Protein AF-A0A838JHH1-F1 (afdb_monomer_lite)

Sequence (213 aa):
MARPHMIQVANAASKYRHLPRLLQIFREQGRDFFVFQWFQVETLQDRIKRTRRPLPEQDLVRLCTSILNDSVAPFVLQNPPIVHGLIRPEHLFLTNEAWALSNCSLVLASEHFQSSTHLEWTIQSPYLPPEIGTVRSIITGQLDIYSVLATAYFALTGTTPQDRESGRSTPVRQKNPRVSEALESILAKGLDPSPDRRYQSASELQHDIQTLT

pLDDT: mean 88.39, std 13.06, range [42.81, 98.44]

Foldseek 3Di:
DLPVQLVVQLVLQLPFPQGWHFDDWDDDPRDIDTDTDDDPADFLLRCCVVVVAFDDLVLLLQQLLRCLVSPLAVQCVDVVRFEQLDQARRQWGQDPPGIHGYRRDSLVSGPCVVPDPVLVVSQLDLLFQVCRPDPPDDDHSLRVLSSSLQRSLCSGQVDGQADPPPRDGDQSCVRPVPDDPLSSVLSCQSNPSDSVSHDPGSVSSNVSSVVVD

Secondary structure (DSSP, 8-state):
-HHHHHHHHHHHHTTSTTSPPEEEEEEETTEEEEEE----S-BHHHHHHHH-SPPPHHHHHHHHHHHIIIIIHHHHTSSS-------SGGGEEE-SSSEEE----TTTTSGGGGT-TTHHHHHT-TTS-TTTTSTTPPP-THHHHHHHHHHHHHHHHSS-SB-TTT-PBPPHHHH-TTS-HHHHHHHHHHT-SSGGGS-SSHHHHHHHHHTT-

Radius of gyration: 16.9 Å; chains: 1; bounding box: 41×38×52 Å

Structure (mmCIF, N/CA/C/O backbone):
data_AF-A0A838JHH1-F1
#
_entry.id   AF-A0A838JHH1-F1
#
loop_
_atom_site.group_PDB
_atom_site.id
_atom_site.type_symbol
_atom_site.label_atom_id
_atom_site.label_alt_id
_atom_site.label_comp_id
_atom_site.label_asym_id
_atom_site.label_entity_id
_atom_site.label_seq_id
_atom_site.pdbx_PDB_ins_code
_atom_site.Cartn_x
_atom_site.Cartn_y
_atom_site.Cartn_z
_atom_site.occupancy
_atom_site.B_iso_or_equiv
_atom_site.auth_seq_id
_atom_site.auth_comp_id
_atom_site.auth_asym_id
_atom_site.auth_atom_id
_atom_site.pdbx_PDB_model_num
ATOM 1 N N . MET A 1 1 ? 20.336 5.946 -20.448 1.00 51.47 1 MET A N 1
ATOM 2 C CA . MET A 1 1 ? 20.273 4.764 -19.552 1.00 51.47 1 MET A CA 1
ATOM 3 C C . MET A 1 1 ? 18.892 4.541 -18.880 1.00 51.47 1 MET A C 1
ATOM 5 O O . MET A 1 1 ? 18.794 3.613 -18.088 1.00 51.47 1 MET A O 1
ATOM 9 N N . ALA A 1 2 ? 17.792 5.227 -19.261 1.00 57.53 2 ALA A N 1
ATOM 10 C CA . ALA A 1 2 ? 16.443 5.048 -18.667 1.00 57.53 2 ALA A CA 1
ATOM 11 C C . ALA A 1 2 ? 15.772 3.703 -18.972 1.00 57.53 2 ALA A C 1
ATOM 13 O O . ALA A 1 2 ? 15.087 3.111 -18.140 1.00 57.53 2 ALA A O 1
ATOM 14 N N . ARG A 1 3 ? 15.927 3.239 -20.215 1.00 74.44 3 ARG A N 1
ATOM 15 C CA . ARG A 1 3 ? 15.184 2.096 -20.756 1.00 74.44 3 ARG A CA 1
ATOM 16 C C . ARG A 1 3 ? 15.432 0.783 -19.990 1.00 74.44 3 ARG A C 1
ATOM 18 O O . ARG A 1 3 ? 14.452 0.097 -19.705 1.00 74.44 3 ARG A O 1
ATOM 25 N N . PRO A 1 4 ? 16.679 0.428 -19.611 1.00 83.25 4 PRO A N 1
ATOM 26 C CA . PRO A 1 4 ? 16.942 -0.747 -18.782 1.00 83.25 4 PRO A CA 1
ATOM 27 C C . PRO A 1 4 ? 16.160 -0.764 -17.466 1.00 83.25 4 PRO A C 1
ATOM 29 O O . PRO A 1 4 ? 15.625 -1.808 -17.104 1.00 83.25 4 PRO A O 1
ATOM 32 N N . HIS A 1 5 ? 16.034 0.381 -16.788 1.00 84.88 5 HIS A N 1
ATOM 33 C CA . HIS A 1 5 ? 15.370 0.437 -15.488 1.00 84.88 5 HIS A CA 1
ATOM 34 C C . HIS A 1 5 ? 13.848 0.278 -15.614 1.00 84.88 5 HIS A C 1
ATOM 36 O O . HIS A 1 5 ? 13.257 -0.521 -14.896 1.00 84.88 5 HIS A O 1
ATOM 42 N N . MET A 1 6 ? 13.204 0.924 -16.594 1.00 89.44 6 MET A N 1
ATOM 43 C CA . MET A 1 6 ? 11.772 0.699 -16.862 1.00 89.44 6 MET A CA 1
ATOM 44 C C . MET A 1 6 ? 11.467 -0.769 -17.201 1.00 89.44 6 MET A C 1
ATOM 46 O O . MET A 1 6 ? 10.487 -1.332 -16.715 1.00 89.44 6 MET A O 1
ATOM 50 N N . ILE A 1 7 ? 12.324 -1.410 -18.005 1.00 91.31 7 ILE A N 1
ATOM 51 C CA . ILE A 1 7 ? 12.202 -2.838 -18.333 1.00 91.31 7 ILE A CA 1
ATOM 52 C C . ILE A 1 7 ? 12.391 -3.701 -17.078 1.00 91.31 7 ILE A C 1
ATOM 54 O O . ILE A 1 7 ? 11.651 -4.663 -16.885 1.00 91.31 7 ILE A O 1
ATOM 58 N N . GLN A 1 8 ? 13.341 -3.358 -16.205 1.00 91.31 8 GLN A N 1
ATOM 59 C CA . GLN A 1 8 ? 13.533 -4.037 -14.923 1.00 91.31 8 GLN A CA 1
ATOM 60 C C . GLN A 1 8 ? 12.278 -3.949 -14.048 1.00 91.31 8 GLN A C 1
ATOM 62 O O . GLN A 1 8 ? 11.853 -4.978 -13.528 1.00 91.31 8 GLN A O 1
ATOM 67 N N . VAL A 1 9 ? 11.655 -2.771 -13.934 1.00 91.69 9 VAL A N 1
ATOM 68 C CA . VAL A 1 9 ? 10.397 -2.582 -13.191 1.00 91.69 9 VAL A CA 1
ATOM 69 C C . VAL A 1 9 ? 9.271 -3.429 -13.770 1.00 91.69 9 VAL A C 1
ATOM 71 O O . VAL A 1 9 ? 8.631 -4.183 -13.037 1.00 91.69 9 VAL A O 1
ATOM 74 N N . ALA A 1 10 ? 9.069 -3.376 -15.086 1.00 93.25 10 ALA A N 1
ATOM 75 C CA . ALA A 1 10 ? 8.040 -4.169 -15.752 1.00 93.25 10 ALA A CA 1
ATOM 76 C C . ALA A 1 10 ? 8.247 -5.683 -15.545 1.00 93.25 10 ALA A C 1
ATOM 78 O O . ALA A 1 10 ? 7.300 -6.412 -15.245 1.00 93.25 10 ALA A O 1
ATOM 79 N N . ASN A 1 11 ? 9.494 -6.152 -15.638 1.00 93.19 11 ASN A N 1
ATOM 80 C CA . ASN A 1 11 ? 9.838 -7.551 -15.396 1.00 93.19 11 ASN A CA 1
ATOM 81 C C . ASN A 1 11 ? 9.685 -7.948 -13.926 1.00 93.19 11 ASN A C 1
ATOM 83 O O . ASN A 1 11 ? 9.230 -9.054 -13.651 1.00 93.19 11 ASN A O 1
ATOM 87 N N . ALA A 1 12 ? 10.062 -7.082 -12.982 1.00 91.94 12 ALA A N 1
ATOM 88 C CA . ALA A 1 12 ? 9.911 -7.344 -11.554 1.00 91.94 12 ALA A CA 1
ATOM 89 C C . ALA A 1 12 ? 8.435 -7.504 -11.182 1.00 91.94 12 ALA A C 1
ATOM 91 O O . ALA A 1 12 ? 8.089 -8.484 -10.527 1.00 91.94 12 ALA A O 1
ATOM 92 N N . ALA A 1 13 ? 7.563 -6.620 -11.679 1.00 90.75 13 ALA A N 1
ATOM 93 C CA . ALA A 1 13 ? 6.123 -6.740 -11.476 1.00 90.75 13 ALA A CA 1
ATOM 94 C C . ALA A 1 13 ? 5.575 -8.079 -11.998 1.00 90.75 13 ALA A C 1
ATOM 96 O O . ALA A 1 13 ? 4.787 -8.729 -11.326 1.00 90.75 13 ALA A O 1
ATOM 97 N N . SER A 1 14 ? 6.069 -8.565 -13.137 1.00 93.75 14 SER A N 1
ATOM 98 C CA . SER A 1 14 ? 5.598 -9.822 -13.726 1.00 93.75 14 SER A CA 1
ATOM 99 C C . SER A 1 14 ? 6.024 -11.101 -12.981 1.00 93.75 14 SER A C 1
ATOM 101 O O . SER A 1 14 ? 5.599 -12.188 -13.383 1.00 93.75 14 SER A O 1
ATOM 103 N N . LYS A 1 15 ? 6.885 -11.018 -11.955 1.00 91.88 15 LYS A N 1
ATOM 104 C CA . LYS A 1 15 ? 7.392 -12.190 -11.212 1.00 91.88 15 LYS A CA 1
ATOM 105 C C . LYS A 1 15 ? 6.478 -12.646 -10.075 1.00 91.88 15 LYS A C 1
ATOM 107 O O . LYS A 1 15 ? 6.586 -13.797 -9.660 1.00 91.88 15 LYS A O 1
ATOM 112 N N . TYR A 1 16 ? 5.621 -11.767 -9.563 1.00 90.44 16 TYR A N 1
ATOM 113 C CA . TYR A 1 16 ? 4.865 -12.012 -8.334 1.00 90.44 16 TYR A CA 1
ATOM 114 C C . TYR A 1 16 ? 3.394 -12.301 -8.622 1.00 90.44 16 TYR A C 1
ATOM 116 O O . TYR A 1 16 ? 2.826 -11.797 -9.589 1.00 90.44 16 TYR A O 1
ATOM 124 N N . ARG A 1 17 ? 2.773 -13.147 -7.791 1.00 87.06 17 ARG A N 1
ATOM 125 C CA . ARG A 1 17 ? 1.416 -13.665 -8.027 1.00 87.06 17 ARG A CA 1
ATOM 126 C C . ARG A 1 17 ? 0.376 -12.553 -7.975 1.00 87.06 17 ARG A C 1
ATOM 128 O O . ARG A 1 17 ? -0.558 -12.561 -8.772 1.00 87.06 17 ARG A O 1
ATOM 135 N N . HIS A 1 18 ? 0.538 -11.618 -7.045 1.00 92.88 18 HIS A N 1
ATOM 136 C CA . HIS A 1 18 ? -0.412 -10.529 -6.823 1.00 92.88 18 HIS A CA 1
ATOM 137 C C . HIS A 1 18 ? -0.169 -9.303 -7.719 1.00 92.88 18 HIS A C 1
ATOM 139 O O . HIS A 1 18 ? -0.761 -8.254 -7.481 1.00 92.88 18 HIS A O 1
ATOM 145 N N . LEU A 1 19 ? 0.673 -9.416 -8.750 1.00 94.50 19 LEU A N 1
ATOM 146 C CA . LEU A 1 19 ? 0.979 -8.350 -9.703 1.00 94.50 19 LEU A CA 1
ATOM 147 C C . LEU A 1 19 ? 0.677 -8.803 -11.144 1.00 94.50 19 LEU A C 1
ATOM 149 O O . LEU A 1 19 ? 0.682 -10.002 -11.438 1.00 94.50 19 LEU A O 1
ATOM 153 N N . PRO A 1 20 ? 0.373 -7.877 -12.072 1.00 94.25 20 PRO A N 1
ATOM 154 C CA . PRO A 1 20 ? -0.001 -8.245 -13.426 1.00 94.25 20 PRO A CA 1
ATOM 155 C C . PRO A 1 20 ? 1.206 -8.757 -14.214 1.00 94.25 20 PRO A C 1
ATOM 157 O O . PRO A 1 20 ? 2.289 -8.167 -14.202 1.00 94.25 20 PRO A O 1
ATOM 160 N N . ARG A 1 21 ? 0.993 -9.832 -14.976 1.00 94.62 21 ARG A N 1
ATOM 161 C CA . ARG A 1 21 ? 2.011 -10.356 -15.889 1.00 94.62 21 ARG A CA 1
ATOM 162 C C . ARG A 1 21 ? 2.271 -9.377 -17.025 1.00 94.62 21 ARG A C 1
ATOM 164 O O . ARG A 1 21 ? 1.334 -8.847 -17.621 1.00 94.62 21 ARG A O 1
ATOM 171 N N . LEU A 1 22 ? 3.538 -9.184 -17.356 1.00 96.06 22 LEU A N 1
ATOM 172 C CA . LEU A 1 22 ? 3.948 -8.461 -18.549 1.00 96.06 22 LEU A CA 1
ATOM 173 C C . LEU A 1 22 ? 3.728 -9.368 -19.766 1.00 96.06 22 LEU A C 1
ATOM 175 O O . LEU A 1 22 ? 4.303 -10.450 -19.854 1.00 96.06 22 LEU A O 1
ATOM 179 N N . LEU A 1 23 ? 2.881 -8.932 -20.694 1.00 96.44 23 LEU A N 1
ATOM 180 C CA . LEU A 1 23 ? 2.520 -9.678 -21.900 1.00 96.44 23 LEU A CA 1
ATOM 181 C C . LEU A 1 23 ? 3.430 -9.319 -23.072 1.00 96.44 23 LEU A C 1
ATOM 183 O O . LEU A 1 23 ? 3.843 -10.191 -23.831 1.00 96.44 23 LEU A O 1
ATOM 187 N N . GLN A 1 24 ? 3.734 -8.030 -23.228 1.00 95.56 24 GLN A N 1
ATOM 188 C CA . GLN A 1 24 ? 4.511 -7.546 -24.361 1.00 95.56 24 GLN A CA 1
ATOM 189 C C . GLN A 1 24 ? 5.198 -6.220 -24.040 1.00 95.56 24 GLN A C 1
ATOM 191 O O . GLN A 1 24 ? 4.637 -5.359 -23.362 1.00 95.56 24 GLN A O 1
ATOM 196 N N . ILE A 1 25 ? 6.398 -6.041 -24.594 1.00 93.75 25 ILE A N 1
ATOM 197 C CA . ILE A 1 25 ? 7.057 -4.741 -24.717 1.00 93.75 25 ILE A CA 1
ATOM 198 C C . ILE A 1 25 ? 7.263 -4.483 -26.205 1.00 93.75 25 ILE A C 1
ATOM 200 O O . ILE A 1 25 ? 7.804 -5.335 -26.911 1.00 93.75 25 ILE A O 1
ATOM 204 N N . PHE A 1 26 ? 6.855 -3.317 -26.690 1.00 93.25 26 PHE A N 1
ATOM 205 C CA . PHE A 1 26 ? 7.122 -2.903 -28.065 1.00 93.25 26 PHE A CA 1
ATOM 206 C C . PHE A 1 26 ? 7.398 -1.406 -28.146 1.00 93.25 26 PHE A C 1
ATOM 208 O O . PHE A 1 26 ? 7.209 -0.669 -27.180 1.00 93.25 26 PHE A O 1
ATOM 215 N N . ARG A 1 27 ? 7.899 -0.961 -29.298 1.00 91.75 27 ARG A N 1
ATOM 216 C CA . ARG A 1 27 ? 8.217 0.442 -29.549 1.00 91.75 27 ARG A CA 1
ATOM 217 C C . ARG A 1 27 ? 7.501 0.907 -30.799 1.00 91.75 27 ARG A C 1
ATOM 219 O O . ARG A 1 27 ? 7.624 0.280 -31.845 1.00 91.75 27 ARG A O 1
ATOM 226 N N . GLU A 1 28 ? 6.828 2.039 -30.695 1.00 93.19 28 GLU A N 1
ATOM 227 C CA . GLU A 1 28 ? 6.123 2.657 -31.811 1.00 93.19 28 GLU A CA 1
ATOM 228 C C . GLU A 1 28 ? 6.305 4.174 -31.744 1.00 93.19 28 GLU A C 1
ATOM 230 O O . GLU A 1 28 ? 6.231 4.775 -30.672 1.00 93.19 28 GLU A O 1
ATOM 235 N N . GLN A 1 29 ? 6.650 4.793 -32.879 1.00 92.50 29 GLN A N 1
ATOM 236 C CA . GLN A 1 29 ? 6.895 6.242 -32.991 1.00 92.50 29 GLN A CA 1
ATOM 237 C C . GLN A 1 29 ? 7.845 6.809 -31.913 1.00 92.50 29 GLN A C 1
ATOM 239 O O . GLN A 1 29 ? 7.656 7.904 -31.385 1.00 92.50 29 GLN A O 1
ATOM 244 N N . GLY A 1 30 ? 8.879 6.041 -31.558 1.00 85.62 30 GLY A N 1
ATOM 245 C CA . GLY A 1 30 ? 9.881 6.455 -30.573 1.00 85.62 30 GLY A CA 1
ATOM 246 C C . GLY A 1 30 ? 9.464 6.315 -29.106 1.00 85.62 30 GLY A C 1
ATOM 247 O O . GLY A 1 30 ? 10.263 6.666 -28.242 1.00 85.62 30 GLY A O 1
ATOM 248 N N . ARG A 1 31 ? 8.276 5.774 -28.812 1.00 84.44 31 ARG A N 1
ATOM 249 C CA . ARG A 1 31 ? 7.768 5.550 -27.450 1.00 84.44 31 ARG A CA 1
ATOM 250 C C . ARG A 1 31 ? 7.771 4.063 -27.118 1.00 84.44 31 ARG A C 1
ATOM 252 O O . ARG A 1 31 ? 7.451 3.242 -27.975 1.00 84.44 31 ARG A O 1
ATOM 259 N N . ASP A 1 32 ? 8.152 3.731 -25.890 1.00 88.06 32 ASP A N 1
ATOM 260 C CA . ASP A 1 32 ? 8.084 2.362 -25.382 1.00 88.06 32 ASP A CA 1
ATOM 261 C C . ASP A 1 32 ? 6.680 2.101 -24.806 1.00 88.06 32 ASP A C 1
ATOM 263 O O . ASP A 1 32 ? 6.163 2.890 -24.012 1.00 88.06 32 ASP A O 1
ATOM 267 N N . PHE A 1 33 ? 6.074 0.988 -25.207 1.00 91.00 33 PHE A N 1
ATOM 268 C CA . PHE A 1 33 ? 4.771 0.516 -24.751 1.00 91.00 33 PHE A CA 1
ATOM 269 C C . PHE A 1 33 ? 4.945 -0.777 -23.960 1.00 91.00 33 PHE A C 1
ATOM 271 O O . PHE A 1 33 ? 5.664 -1.686 -24.381 1.00 91.00 33 PHE A O 1
ATOM 278 N N . PHE A 1 34 ? 4.257 -0.858 -22.824 1.00 93.25 34 PHE A N 1
ATOM 279 C CA . PHE A 1 34 ? 4.282 -1.999 -21.918 1.00 93.25 34 PHE A CA 1
ATOM 280 C C . PHE A 1 34 ? 2.854 -2.511 -21.758 1.00 93.25 34 PHE A C 1
ATOM 282 O O . PHE A 1 34 ? 1.979 -1.787 -21.282 1.00 93.25 34 PHE A O 1
ATOM 289 N N . VAL A 1 35 ? 2.615 -3.745 -22.187 1.00 95.00 35 VAL A N 1
ATOM 290 C CA . VAL A 1 35 ? 1.298 -4.383 -22.151 1.00 95.00 35 VAL A CA 1
ATOM 291 C C . VAL A 1 35 ? 1.266 -5.352 -20.985 1.00 95.00 35 VAL A C 1
ATOM 293 O O . VAL A 1 35 ? 2.042 -6.304 -20.952 1.00 95.00 35 VAL A O 1
ATOM 296 N N . PHE A 1 36 ? 0.356 -5.124 -20.047 1.00 95.12 36 PHE A N 1
ATOM 297 C CA . PHE A 1 36 ? 0.175 -5.960 -18.867 1.00 95.12 36 PHE A CA 1
ATOM 298 C C . PHE A 1 36 ? -1.155 -6.708 -18.923 1.00 95.12 36 PHE A C 1
ATOM 300 O O . PHE A 1 36 ? -2.114 -6.258 -19.552 1.00 95.12 36 PHE A O 1
ATOM 307 N N . GLN A 1 37 ? -1.219 -7.844 -18.235 1.00 94.19 37 GLN A N 1
ATOM 308 C CA . GLN A 1 37 ? -2.467 -8.531 -17.943 1.00 94.19 37 GLN A CA 1
ATOM 309 C C . GLN A 1 37 ? -3.440 -7.574 -17.240 1.00 94.19 37 GLN A C 1
ATOM 311 O O . GLN A 1 37 ? -3.072 -6.900 -16.280 1.00 94.19 37 GLN A O 1
ATOM 316 N N . TRP A 1 38 ? -4.691 -7.551 -17.700 1.00 90.81 38 TRP A N 1
ATOM 317 C CA . TRP A 1 38 ? -5.760 -6.778 -17.073 1.00 90.81 38 TRP A CA 1
ATOM 318 C C . TRP A 1 38 ? -6.549 -7.623 -16.070 1.00 90.81 38 TRP A C 1
ATOM 320 O O . TRP A 1 38 ? -6.882 -8.780 -16.340 1.00 90.81 38 TRP A O 1
ATOM 330 N N . PHE A 1 39 ? -6.893 -7.027 -14.931 1.00 90.06 39 PHE A N 1
ATOM 331 C CA . PHE A 1 39 ? -7.766 -7.636 -13.935 1.00 90.06 39 PHE A CA 1
ATOM 332 C C . PHE A 1 39 ? -9.228 -7.262 -14.229 1.00 90.06 39 PHE A C 1
ATOM 334 O O . PHE A 1 39 ? -9.648 -6.131 -14.009 1.00 90.06 39 PHE A O 1
ATOM 341 N N . GLN A 1 40 ? -10.031 -8.213 -14.718 1.00 87.62 40 GLN A N 1
ATOM 342 C CA . GLN A 1 40 ? -11.471 -8.020 -1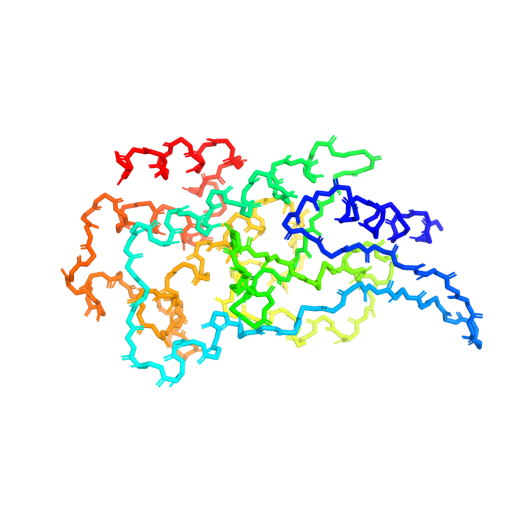4.970 1.00 87.62 40 GLN A CA 1
ATOM 343 C C . GLN A 1 40 ? -12.316 -8.196 -13.692 1.00 87.62 40 GLN A C 1
ATOM 345 O O . GLN A 1 40 ? -13.249 -8.995 -13.660 1.00 87.62 40 GLN A O 1
ATOM 350 N N . VAL A 1 41 ? -11.969 -7.488 -12.616 1.00 92.38 41 VAL A N 1
ATOM 351 C CA . VAL A 1 41 ? -12.649 -7.572 -11.307 1.00 92.38 41 VAL A CA 1
ATOM 352 C C . VAL A 1 41 ? -12.789 -6.190 -10.664 1.00 92.38 41 VAL A C 1
ATOM 354 O O . VAL A 1 41 ? -12.181 -5.227 -11.130 1.00 92.38 41 VAL A O 1
ATOM 357 N N . GLU A 1 42 ? -13.603 -6.079 -9.606 1.00 92.00 42 GLU A N 1
ATOM 358 C CA . GLU A 1 42 ? -13.804 -4.805 -8.900 1.00 92.00 42 GLU A CA 1
ATOM 359 C C . GLU A 1 42 ? -12.523 -4.333 -8.192 1.00 92.00 42 GLU A C 1
ATOM 361 O O . GLU A 1 42 ? -11.790 -5.131 -7.593 1.00 92.00 42 GLU A O 1
ATOM 366 N N . THR A 1 43 ? -12.271 -3.020 -8.227 1.00 97.44 43 THR A N 1
ATOM 367 C CA . THR A 1 43 ? -11.203 -2.410 -7.428 1.00 97.44 43 THR A CA 1
ATOM 368 C C . THR A 1 43 ? -11.646 -2.200 -5.977 1.00 97.44 43 THR A C 1
ATOM 370 O O . THR A 1 43 ? -12.842 -2.192 -5.663 1.00 97.44 43 THR A O 1
ATOM 373 N N . LEU A 1 44 ? -10.697 -1.951 -5.068 1.00 97.56 44 LEU A N 1
ATOM 374 C CA . LEU A 1 44 ? -11.000 -1.496 -3.709 1.00 97.56 44 LEU A CA 1
ATOM 375 C C . LEU A 1 44 ? -11.846 -0.216 -3.750 1.00 97.56 44 LEU A C 1
ATOM 377 O O . LEU A 1 44 ? -12.804 -0.087 -2.987 1.00 97.56 44 LEU A O 1
ATOM 381 N N . GLN A 1 45 ? -11.526 0.717 -4.653 1.00 96.81 45 GLN A N 1
ATOM 382 C CA . GLN A 1 45 ? -12.300 1.949 -4.804 1.00 96.81 45 GLN A CA 1
ATOM 383 C C . GLN A 1 45 ? -13.757 1.658 -5.189 1.00 96.81 45 GLN A C 1
ATOM 385 O O . GLN A 1 45 ? -14.675 2.205 -4.569 1.00 96.81 45 GLN A O 1
ATOM 390 N N . ASP A 1 46 ? -13.971 0.782 -6.172 1.00 96.19 46 ASP A N 1
ATOM 391 C CA . ASP A 1 46 ? -15.308 0.401 -6.636 1.00 96.19 46 ASP A CA 1
ATOM 392 C C . ASP A 1 46 ? -16.097 -0.290 -5.529 1.00 96.19 46 ASP A C 1
ATOM 394 O O . ASP A 1 46 ? -17.249 0.065 -5.270 1.00 96.19 46 ASP A O 1
ATOM 398 N N . ARG A 1 47 ? -15.460 -1.213 -4.802 1.00 95.69 47 ARG A N 1
ATOM 399 C CA . ARG A 1 47 ? -16.071 -1.930 -3.680 1.00 95.69 47 ARG A CA 1
ATOM 400 C C . ARG A 1 47 ? -16.552 -0.979 -2.588 1.00 95.69 47 ARG A C 1
ATOM 402 O O . ARG A 1 47 ? -17.700 -1.091 -2.147 1.00 95.69 47 ARG A O 1
ATOM 409 N N . ILE A 1 48 ? -15.716 -0.035 -2.152 1.00 96.62 48 ILE A N 1
ATOM 410 C CA . ILE A 1 48 ? -16.083 0.933 -1.104 1.00 96.62 48 ILE A CA 1
ATOM 411 C C . ILE A 1 48 ? -17.198 1.868 -1.596 1.00 96.62 48 ILE A C 1
ATOM 413 O O . ILE A 1 48 ? -18.168 2.099 -0.871 1.00 96.62 48 ILE A O 1
ATOM 417 N N . LYS A 1 49 ? -17.135 2.346 -2.848 1.00 95.38 49 LYS A N 1
ATOM 418 C CA . LYS A 1 49 ? -18.196 3.177 -3.452 1.00 95.38 49 LYS A CA 1
ATOM 419 C C . LYS A 1 49 ? -19.533 2.438 -3.549 1.00 95.38 49 LYS A C 1
ATOM 421 O O . LYS A 1 49 ? -20.570 3.012 -3.212 1.00 95.38 49 LYS A O 1
ATOM 426 N N . ARG A 1 50 ? -19.505 1.179 -3.993 1.00 95.94 50 ARG A N 1
ATOM 427 C CA . ARG A 1 50 ? -20.681 0.323 -4.205 1.00 95.94 50 ARG A CA 1
ATOM 428 C C . ARG A 1 50 ? -21.328 -0.097 -2.892 1.00 95.94 50 ARG A C 1
ATOM 430 O O . ARG A 1 50 ? -22.544 -0.027 -2.759 1.00 95.94 50 ARG A O 1
ATOM 437 N N . THR A 1 51 ? -20.530 -0.554 -1.929 1.00 95.50 51 THR A N 1
ATOM 438 C CA . THR A 1 51 ? -21.046 -1.086 -0.656 1.00 95.50 51 THR A CA 1
ATOM 439 C C . THR A 1 51 ? -21.324 0.001 0.374 1.00 95.50 51 THR A C 1
ATOM 441 O O . THR A 1 51 ? -22.134 -0.227 1.271 1.00 95.50 51 THR A O 1
ATOM 444 N N . ARG A 1 52 ? -20.649 1.157 0.270 1.00 94.56 52 ARG A N 1
ATOM 445 C CA . ARG A 1 52 ? -20.642 2.228 1.283 1.00 94.56 52 ARG A CA 1
ATOM 446 C C . ARG A 1 52 ? -20.292 1.713 2.683 1.00 94.56 52 ARG A C 1
ATOM 448 O O . ARG A 1 52 ? -20.751 2.257 3.684 1.00 94.56 52 ARG A O 1
ATOM 455 N N . ARG A 1 53 ? -19.498 0.642 2.752 1.00 95.50 53 ARG A N 1
ATOM 456 C CA . ARG A 1 53 ? -19.076 -0.002 3.995 1.00 95.50 53 ARG A CA 1
ATOM 457 C C . ARG A 1 53 ? -17.552 -0.032 4.077 1.00 95.50 53 ARG A C 1
ATOM 459 O O . ARG A 1 53 ? -16.919 -0.308 3.059 1.00 95.50 53 ARG A O 1
ATOM 466 N N . PRO A 1 54 ? -16.980 0.201 5.270 1.00 96.50 54 PRO A N 1
ATOM 467 C CA . PRO A 1 54 ? -15.574 -0.067 5.527 1.00 96.50 54 PRO A CA 1
ATOM 468 C C . PRO A 1 54 ? -15.198 -1.512 5.211 1.00 96.50 54 PRO A C 1
ATOM 470 O O . PRO A 1 54 ? -16.010 -2.429 5.382 1.00 96.50 54 PRO A O 1
ATOM 473 N N . LEU A 1 55 ? -13.949 -1.713 4.809 1.00 96.31 55 LEU A N 1
ATOM 474 C CA . LEU A 1 55 ? -13.360 -3.038 4.723 1.00 96.31 55 LEU A CA 1
ATOM 475 C C . LEU A 1 55 ? -13.171 -3.607 6.147 1.00 96.31 55 LEU A C 1
ATOM 477 O O . LEU A 1 55 ? -12.676 -2.886 7.015 1.00 96.31 55 LEU A O 1
ATOM 481 N N . PRO A 1 56 ? -13.555 -4.869 6.421 1.00 95.25 56 PRO A N 1
ATOM 482 C CA . PRO A 1 56 ? -13.251 -5.517 7.696 1.00 95.25 56 PRO A CA 1
ATOM 483 C C . PRO A 1 56 ? -11.741 -5.565 7.959 1.00 95.25 56 PRO A C 1
ATOM 485 O O . PRO A 1 56 ? -10.965 -5.777 7.028 1.00 95.25 56 PRO A O 1
ATOM 488 N N . GLU A 1 57 ? -11.315 -5.436 9.219 1.00 95.56 57 GLU A N 1
ATOM 489 C CA . GLU A 1 57 ? -9.881 -5.430 9.565 1.00 95.56 57 GLU A CA 1
ATOM 490 C C . GLU A 1 57 ? -9.159 -6.690 9.095 1.00 95.56 57 GLU A C 1
ATOM 492 O O . GLU A 1 57 ? -8.062 -6.612 8.557 1.00 95.56 57 GLU A O 1
ATOM 497 N N . GLN A 1 58 ? -9.800 -7.853 9.197 1.00 94.06 58 GLN A N 1
ATOM 498 C CA . GLN A 1 58 ? -9.206 -9.102 8.731 1.00 94.06 58 GLN A CA 1
ATOM 499 C C . GLN A 1 58 ? -8.936 -9.091 7.215 1.00 94.06 58 GLN A C 1
ATOM 501 O O . GLN A 1 58 ? -7.928 -9.625 6.751 1.00 94.06 58 GLN A O 1
ATOM 506 N N . ASP A 1 59 ? -9.826 -8.481 6.427 1.00 95.06 59 ASP A N 1
ATOM 507 C CA . ASP A 1 59 ? -9.656 -8.335 4.978 1.00 95.06 59 ASP A CA 1
ATOM 508 C C . ASP A 1 59 ? -8.566 -7.301 4.660 1.00 95.06 59 ASP A C 1
ATOM 510 O O . ASP A 1 59 ? -7.821 -7.472 3.693 1.00 95.06 59 ASP A O 1
ATOM 514 N N . LEU A 1 60 ? -8.460 -6.252 5.482 1.00 96.19 60 LEU A N 1
ATOM 515 C CA . LEU A 1 60 ? -7.415 -5.235 5.404 1.00 96.19 60 LEU A CA 1
ATOM 516 C C . LEU A 1 60 ? -6.032 -5.825 5.681 1.00 96.19 60 LEU A C 1
ATOM 518 O O . LEU A 1 60 ? -5.095 -5.548 4.939 1.00 96.19 60 LEU A O 1
ATOM 522 N N . VAL A 1 61 ? -5.907 -6.668 6.708 1.00 96.19 61 VAL A N 1
ATOM 523 C CA . VAL A 1 61 ? -4.655 -7.366 7.016 1.00 96.19 61 VAL A CA 1
ATOM 524 C C . VAL A 1 61 ? -4.234 -8.214 5.819 1.00 96.19 61 VAL A C 1
ATOM 526 O O . VAL A 1 61 ? -3.110 -8.071 5.345 1.00 96.19 61 VAL A O 1
ATOM 529 N N . ARG A 1 62 ? -5.150 -9.005 5.239 1.00 95.19 62 ARG A N 1
ATOM 530 C CA . ARG A 1 62 ? -4.853 -9.796 4.029 1.00 95.19 62 ARG A CA 1
ATOM 531 C C . ARG A 1 62 ? -4.428 -8.929 2.845 1.00 95.19 62 ARG A C 1
ATOM 533 O O . ARG A 1 62 ? -3.514 -9.316 2.116 1.00 95.19 62 ARG A O 1
ATOM 540 N N . LEU A 1 63 ? -5.058 -7.767 2.660 1.00 96.50 63 LEU A N 1
ATOM 541 C CA . LEU A 1 63 ? -4.663 -6.784 1.650 1.00 96.50 63 LEU A CA 1
ATOM 542 C C . LEU A 1 63 ? -3.225 -6.319 1.890 1.00 96.50 63 LEU A C 1
ATOM 544 O O . LEU A 1 63 ? -2.368 -6.534 1.034 1.00 96.50 63 LEU A O 1
ATOM 548 N N . CYS A 1 64 ? -2.945 -5.739 3.058 1.00 97.12 64 CYS A N 1
ATOM 549 C CA . CYS A 1 64 ? -1.628 -5.207 3.400 1.00 97.12 64 CYS A CA 1
ATOM 550 C C . CYS A 1 64 ? -0.543 -6.283 3.291 1.00 97.12 64 CYS A C 1
ATOM 552 O O . CYS A 1 64 ? 0.491 -6.043 2.675 1.00 97.12 64 CYS A O 1
ATOM 554 N N . THR A 1 65 ? -0.787 -7.487 3.817 1.00 95.56 65 THR A N 1
ATOM 555 C CA . THR A 1 65 ? 0.160 -8.606 3.738 1.00 95.56 65 THR A CA 1
ATOM 556 C C . THR A 1 65 ? 0.464 -9.007 2.296 1.00 95.56 65 THR A C 1
ATOM 558 O O . THR A 1 65 ? 1.634 -9.191 1.968 1.00 95.56 65 THR A O 1
ATOM 561 N N . SER A 1 66 ? -0.549 -9.110 1.429 1.00 94.50 66 SER A N 1
ATOM 562 C CA . SER A 1 66 ? -0.343 -9.484 0.020 1.00 94.50 66 SER A CA 1
ATOM 563 C C . SER A 1 66 ? 0.536 -8.456 -0.694 1.00 94.50 66 SER A C 1
ATOM 565 O O . SER A 1 66 ? 1.502 -8.820 -1.358 1.00 94.50 66 SER A O 1
ATOM 567 N N . ILE A 1 67 ? 0.255 -7.164 -0.494 1.00 96.38 67 ILE A N 1
ATOM 568 C CA . ILE A 1 67 ? 0.999 -6.083 -1.152 1.00 96.38 67 ILE A CA 1
ATOM 569 C C . ILE A 1 67 ? 2.422 -5.947 -0.600 1.00 96.38 67 ILE A C 1
ATOM 571 O O . ILE A 1 67 ? 3.375 -5.800 -1.363 1.00 96.38 67 ILE A O 1
ATOM 575 N N . LEU A 1 68 ? 2.607 -6.044 0.718 1.00 96.56 68 LEU A N 1
ATOM 576 C CA . LEU A 1 68 ? 3.943 -5.974 1.313 1.00 96.56 68 LEU A CA 1
ATOM 577 C C . LEU A 1 68 ? 4.843 -7.119 0.825 1.00 96.56 68 LEU A C 1
ATOM 579 O O . LEU A 1 68 ? 5.997 -6.862 0.487 1.00 96.56 68 LEU A O 1
ATOM 583 N N . ASN A 1 69 ? 4.311 -8.341 0.730 1.00 94.62 69 ASN A N 1
ATOM 584 C CA . ASN A 1 69 ? 5.071 -9.531 0.333 1.00 94.62 69 ASN A CA 1
ATOM 585 C C . ASN A 1 69 ? 5.410 -9.595 -1.155 1.00 94.62 69 ASN A C 1
ATOM 587 O O . ASN A 1 69 ? 6.518 -9.994 -1.505 1.00 94.62 69 ASN A O 1
ATOM 591 N N . ASP A 1 70 ? 4.469 -9.223 -2.021 1.00 93.81 70 ASP A N 1
ATOM 592 C CA . ASP A 1 70 ? 4.604 -9.440 -3.464 1.00 93.81 70 ASP A CA 1
ATOM 593 C C . ASP A 1 70 ? 5.027 -8.182 -4.226 1.00 93.81 70 ASP A C 1
ATOM 595 O O . ASP A 1 70 ? 5.354 -8.270 -5.408 1.00 93.81 70 ASP A O 1
ATOM 599 N N . SER A 1 71 ? 5.053 -7.014 -3.576 1.00 94.50 71 SER A N 1
ATOM 600 C CA . SER A 1 71 ? 5.585 -5.793 -4.183 1.00 94.50 71 SER A CA 1
ATOM 601 C C . SER A 1 71 ? 6.617 -5.100 -3.300 1.00 94.50 71 SER A C 1
ATOM 603 O O . SER A 1 71 ? 7.789 -5.067 -3.658 1.00 94.50 71 SER A O 1
ATOM 605 N N . VAL A 1 72 ? 6.237 -4.565 -2.138 1.00 95.94 72 VAL A N 1
ATOM 606 C CA . VAL A 1 72 ? 7.079 -3.579 -1.428 1.00 95.94 72 VAL A CA 1
ATOM 607 C C . VAL A 1 72 ? 8.397 -4.184 -0.933 1.00 95.94 72 VAL A C 1
ATOM 609 O O . VAL A 1 72 ? 9.471 -3.650 -1.217 1.00 95.94 72 VAL A O 1
ATOM 612 N N . ALA A 1 73 ? 8.337 -5.315 -0.226 1.00 96.25 73 ALA A N 1
ATOM 613 C CA . ALA A 1 73 ? 9.520 -5.994 0.296 1.00 96.25 73 ALA A CA 1
ATOM 614 C C . ALA A 1 73 ? 10.467 -6.506 -0.810 1.00 96.25 73 ALA A C 1
ATOM 616 O O . ALA A 1 73 ? 11.662 -6.219 -0.737 1.00 96.25 73 ALA A O 1
ATOM 617 N N . PRO A 1 74 ? 10.010 -7.219 -1.858 1.00 95.81 74 PRO A N 1
ATOM 618 C CA . PRO A 1 74 ? 10.917 -7.686 -2.904 1.00 95.81 74 PRO A CA 1
ATOM 619 C C . PRO A 1 74 ? 11.463 -6.574 -3.808 1.00 95.81 74 PRO A C 1
ATOM 621 O O . PRO A 1 74 ? 12.549 -6.731 -4.374 1.00 95.81 74 PRO A O 1
ATOM 624 N N . PHE A 1 75 ? 10.727 -5.473 -3.986 1.00 95.25 75 PHE A N 1
ATOM 625 C CA . PHE A 1 75 ? 11.124 -4.389 -4.888 1.00 95.25 75 PHE A CA 1
ATOM 626 C C . PHE A 1 75 ? 12.291 -3.575 -4.332 1.00 95.25 75 PHE A C 1
ATOM 628 O O . PHE A 1 75 ? 13.222 -3.266 -5.079 1.00 95.25 75 PHE A O 1
ATOM 635 N N . VAL A 1 76 ? 12.307 -3.300 -3.023 1.00 93.56 76 VAL A N 1
ATOM 636 C CA . VAL A 1 76 ? 13.414 -2.557 -2.396 1.00 93.56 76 VAL A CA 1
ATOM 637 C C . VAL A 1 76 ? 14.735 -3.340 -2.407 1.00 93.56 76 VAL A C 1
ATOM 639 O O . VAL A 1 76 ? 15.803 -2.740 -2.341 1.00 93.56 76 VAL A O 1
ATOM 642 N N . LEU A 1 77 ? 14.677 -4.671 -2.544 1.00 94.06 77 LEU A N 1
ATOM 643 C CA . LEU A 1 77 ? 15.848 -5.555 -2.627 1.00 94.06 77 LEU A CA 1
ATOM 644 C C . LEU A 1 77 ? 16.459 -5.650 -4.035 1.00 94.06 77 LEU A C 1
ATOM 646 O O . LEU A 1 77 ? 17.494 -6.292 -4.214 1.00 94.06 77 LEU A O 1
ATOM 650 N N . GLN A 1 78 ? 15.821 -5.064 -5.051 1.00 93.19 78 GLN A N 1
ATOM 651 C CA . GLN A 1 78 ? 16.369 -5.042 -6.407 1.00 93.19 78 GLN A CA 1
ATOM 652 C C . GLN A 1 78 ? 17.581 -4.103 -6.493 1.00 93.19 78 GLN A C 1
ATOM 654 O O . GLN A 1 78 ? 17.770 -3.227 -5.652 1.00 93.19 78 GLN A O 1
ATOM 659 N N . ASN A 1 79 ? 18.398 -4.266 -7.536 1.00 88.06 79 ASN A N 1
ATOM 660 C CA . ASN A 1 79 ? 19.526 -3.377 -7.802 1.00 88.06 79 ASN A CA 1
ATOM 661 C C . ASN A 1 79 ? 19.463 -2.822 -9.239 1.00 88.06 79 ASN A C 1
ATOM 663 O O . ASN A 1 79 ? 19.725 -3.585 -10.174 1.00 88.06 79 ASN A O 1
ATOM 667 N N . PRO A 1 80 ? 19.138 -1.529 -9.431 1.00 88.75 80 PRO A N 1
ATOM 668 C CA . PRO A 1 80 ? 18.724 -0.557 -8.409 1.00 88.75 80 PRO A CA 1
ATOM 669 C C . PRO A 1 80 ? 17.386 -0.922 -7.728 1.00 88.75 80 PRO A C 1
ATOM 671 O O . PRO A 1 80 ? 16.606 -1.684 -8.314 1.00 88.75 80 PRO A O 1
ATOM 674 N N . PRO A 1 81 ? 17.113 -0.387 -6.518 1.00 90.75 81 PRO A N 1
ATOM 675 C CA . PRO A 1 81 ? 15.841 -0.579 -5.829 1.00 90.75 81 PRO A CA 1
ATOM 676 C C . PRO A 1 81 ? 14.663 -0.067 -6.653 1.00 90.75 81 PRO A C 1
ATOM 678 O O . PRO A 1 81 ? 14.745 0.979 -7.298 1.00 90.75 81 PRO A O 1
ATOM 681 N N . ILE A 1 82 ? 13.552 -0.792 -6.587 1.00 92.50 82 ILE A N 1
ATOM 682 C CA . ILE A 1 82 ? 12.318 -0.453 -7.292 1.00 92.50 82 ILE A CA 1
ATOM 683 C C . ILE A 1 82 ? 11.310 0.120 -6.294 1.00 92.50 82 ILE A C 1
ATOM 685 O O . ILE A 1 82 ? 11.220 -0.328 -5.153 1.00 92.50 82 ILE A O 1
ATOM 689 N N . VAL A 1 83 ? 10.535 1.105 -6.747 1.00 91.88 83 VAL A N 1
ATOM 690 C CA . VAL A 1 83 ? 9.397 1.683 -6.024 1.00 91.88 83 VAL A CA 1
ATOM 691 C C . VAL A 1 83 ? 8.175 1.573 -6.926 1.00 91.88 83 VAL A C 1
ATOM 693 O O . VAL A 1 83 ? 8.218 1.984 -8.086 1.00 91.88 83 VAL A O 1
ATOM 696 N N . HIS A 1 84 ? 7.094 0.996 -6.410 1.00 94.19 84 HIS A N 1
ATOM 697 C CA . HIS A 1 84 ? 5.841 0.837 -7.133 1.00 94.19 84 HIS A CA 1
ATOM 698 C C . HIS A 1 84 ? 5.226 2.200 -7.466 1.00 94.19 84 HIS A C 1
ATOM 700 O O . HIS A 1 84 ? 4.808 2.440 -8.599 1.00 94.19 84 HIS A O 1
ATOM 706 N N . GLY A 1 85 ? 5.168 3.113 -6.494 1.00 91.25 85 GLY A N 1
ATOM 707 C CA . GLY A 1 85 ? 4.883 4.534 -6.705 1.00 91.25 85 GLY A CA 1
ATOM 708 C C . GLY A 1 85 ? 3.423 4.904 -6.948 1.00 91.25 85 GLY A C 1
ATOM 709 O O . GLY A 1 85 ? 3.092 6.084 -7.012 1.00 91.25 85 GLY A O 1
ATOM 710 N N . LEU A 1 86 ? 2.550 3.914 -7.122 1.00 92.44 86 LEU A N 1
ATOM 711 C CA . LEU A 1 86 ? 1.135 4.104 -7.455 1.00 92.44 86 LEU A CA 1
ATOM 712 C C . LEU A 1 86 ? 0.215 3.167 -6.657 1.00 92.44 86 LEU A C 1
ATOM 714 O O . LEU A 1 86 ? -0.787 2.681 -7.174 1.00 92.44 86 LEU A O 1
ATOM 718 N N . ILE A 1 87 ? 0.541 2.890 -5.393 1.00 96.25 87 ILE A N 1
ATOM 719 C CA . ILE A 1 87 ? -0.333 2.101 -4.509 1.00 96.25 87 ILE A CA 1
ATOM 720 C C . ILE A 1 87 ? -1.499 2.984 -4.046 1.00 96.25 87 ILE A C 1
ATOM 722 O O . ILE A 1 87 ? -1.305 3.933 -3.291 1.00 96.25 87 ILE A O 1
ATOM 726 N N . ARG A 1 88 ? -2.711 2.697 -4.533 1.00 96.00 88 ARG A N 1
ATOM 727 C CA . ARG A 1 88 ? -3.946 3.423 -4.190 1.00 96.00 88 ARG A CA 1
ATOM 728 C C . ARG A 1 88 ? -5.198 2.594 -4.517 1.00 96.00 88 ARG A C 1
ATOM 730 O O . ARG A 1 88 ? -5.095 1.654 -5.305 1.00 96.00 88 ARG A O 1
ATOM 737 N N . PRO A 1 89 ? -6.389 2.931 -3.979 1.00 97.06 89 PRO A N 1
ATOM 738 C CA . PRO A 1 89 ? -7.585 2.085 -4.081 1.00 97.06 89 PRO A CA 1
ATOM 739 C C . PRO A 1 89 ? -8.018 1.676 -5.496 1.00 97.06 89 PRO A C 1
ATOM 741 O O . PRO A 1 89 ? -8.576 0.602 -5.676 1.00 97.06 89 PRO A O 1
ATOM 744 N N . GLU A 1 90 ? -7.783 2.518 -6.497 1.00 96.06 90 GLU A N 1
ATOM 745 C CA . GLU A 1 90 ? -8.124 2.262 -7.908 1.00 96.06 90 GLU A CA 1
ATOM 746 C C . GLU A 1 90 ? -7.166 1.295 -8.620 1.00 96.06 90 GLU A C 1
ATOM 748 O O . GLU A 1 90 ? -7.457 0.841 -9.720 1.00 96.06 90 GLU A O 1
ATOM 753 N N . HIS A 1 91 ? -6.031 0.971 -8.000 1.00 96.75 91 HIS A N 1
ATOM 754 C CA . HIS A 1 91 ? -5.055 0.016 -8.527 1.00 96.75 91 HIS A CA 1
ATOM 755 C C . HIS A 1 91 ? -5.021 -1.292 -7.725 1.00 96.75 91 HIS A C 1
ATOM 757 O O . HIS A 1 91 ? -4.197 -2.159 -8.003 1.00 96.75 91 HIS A O 1
ATOM 763 N N . LEU A 1 92 ? -5.893 -1.436 -6.722 1.00 97.62 92 LEU A N 1
ATOM 764 C CA . LEU A 1 92 ? -6.031 -2.652 -5.927 1.00 97.62 92 LEU A CA 1
ATOM 765 C C . LEU A 1 92 ? -7.277 -3.407 -6.353 1.00 97.62 92 LEU A C 1
ATOM 767 O O . LEU A 1 92 ? -8.374 -2.867 -6.273 1.00 97.62 92 LEU A O 1
ATOM 771 N N . PHE A 1 93 ? -7.107 -4.657 -6.751 1.00 96.62 93 PHE A N 1
ATOM 772 C CA . PHE A 1 93 ? -8.144 -5.504 -7.322 1.00 96.62 93 PHE A CA 1
ATOM 773 C C . PHE A 1 93 ? -8.431 -6.668 -6.387 1.00 96.62 93 PHE A C 1
ATOM 775 O O . PHE A 1 93 ? -7.507 -7.352 -5.941 1.00 96.62 93 PHE A O 1
ATOM 782 N N . LEU A 1 94 ? -9.708 -6.919 -6.108 1.00 92.38 94 LEU A N 1
ATOM 783 C CA . LEU A 1 94 ? -10.104 -8.109 -5.364 1.00 92.38 94 LEU A CA 1
ATOM 784 C C . LEU A 1 94 ? -10.274 -9.272 -6.343 1.00 92.38 94 LEU A C 1
ATOM 786 O O . LEU A 1 94 ? -11.298 -9.384 -7.016 1.00 92.38 94 LEU A O 1
ATOM 790 N N . THR A 1 95 ? -9.261 -10.129 -6.436 1.00 88.38 95 THR A N 1
ATOM 791 C CA . THR A 1 95 ? -9.348 -11.368 -7.220 1.00 88.38 95 THR A CA 1
ATOM 792 C C . THR A 1 95 ? -10.008 -12.475 -6.393 1.00 8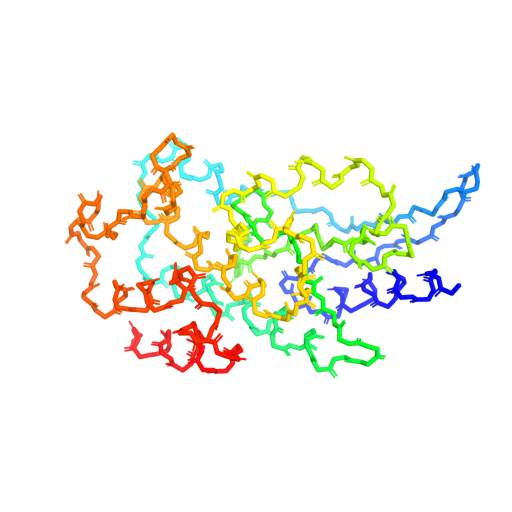8.38 95 THR A C 1
ATOM 794 O O . THR A 1 95 ? -10.204 -12.330 -5.187 1.00 88.38 95 THR A O 1
ATOM 797 N N . ASN A 1 96 ? -10.324 -13.610 -7.022 1.00 80.12 96 ASN A N 1
ATOM 798 C CA . ASN A 1 96 ? -10.919 -14.758 -6.327 1.00 80.12 96 ASN A CA 1
ATOM 799 C C . ASN A 1 96 ? -10.019 -15.332 -5.216 1.00 80.12 96 ASN A C 1
ATOM 801 O O . ASN A 1 96 ? -10.517 -16.012 -4.325 1.00 80.12 96 ASN A O 1
ATOM 805 N N . GLU A 1 97 ? -8.709 -15.084 -5.279 1.00 75.38 97 GLU A N 1
ATOM 806 C CA . GLU A 1 97 ? -7.718 -15.715 -4.402 1.00 75.38 97 GLU A CA 1
ATOM 807 C C . GLU A 1 97 ? -7.140 -14.741 -3.367 1.00 75.38 97 GLU A C 1
ATOM 809 O O . GLU A 1 97 ? -6.880 -15.133 -2.231 1.00 75.38 97 GLU A O 1
ATOM 814 N N . ALA A 1 98 ? -6.930 -13.478 -3.754 1.00 86.62 98 ALA A N 1
ATOM 815 C CA . ALA A 1 98 ? -6.289 -12.459 -2.927 1.00 86.62 98 ALA A CA 1
ATOM 816 C C . ALA A 1 98 ? -6.456 -11.045 -3.511 1.00 86.62 98 ALA A C 1
ATOM 818 O O . ALA A 1 98 ? -6.977 -10.846 -4.614 1.00 86.62 98 ALA A O 1
ATOM 819 N N . TRP A 1 99 ? -5.962 -10.051 -2.777 1.00 94.56 99 TRP A N 1
ATOM 820 C CA . TRP A 1 99 ? -5.788 -8.702 -3.304 1.00 94.56 99 TRP A CA 1
ATOM 821 C C . TRP A 1 99 ? -4.593 -8.652 -4.255 1.00 94.56 99 TRP A C 1
ATOM 823 O O . TRP A 1 99 ? -3.502 -9.092 -3.901 1.00 94.56 99 TRP A O 1
ATOM 833 N N . ALA A 1 100 ? -4.803 -8.096 -5.445 1.00 95.56 100 ALA A N 1
ATOM 834 C CA . ALA A 1 100 ? -3.769 -7.841 -6.438 1.00 95.56 100 ALA A CA 1
ATOM 835 C C . ALA A 1 100 ? -3.543 -6.335 -6.610 1.00 95.56 100 ALA A C 1
ATOM 837 O O . ALA A 1 100 ? -4.458 -5.538 -6.407 1.00 95.56 100 ALA A O 1
ATOM 838 N N . LEU A 1 101 ? -2.334 -5.946 -6.999 1.00 96.75 101 LEU A N 1
ATOM 839 C CA . LEU A 1 101 ? -1.934 -4.565 -7.250 1.00 96.75 101 LEU A CA 1
ATOM 840 C C . LEU A 1 101 ? -1.481 -4.417 -8.702 1.00 96.75 101 LEU A C 1
ATOM 842 O O . LEU A 1 101 ? -0.759 -5.258 -9.225 1.00 96.75 101 LEU A O 1
ATOM 846 N N . SER A 1 102 ? -1.896 -3.343 -9.363 1.00 95.12 102 SER A N 1
ATOM 847 C CA . SER A 1 102 ? -1.495 -3.027 -10.734 1.00 95.12 102 SER A CA 1
ATOM 848 C C . SER A 1 102 ? -0.852 -1.644 -10.837 1.00 95.12 102 SER A C 1
ATOM 850 O O . SER A 1 102 ? -0.734 -0.911 -9.860 1.00 95.12 102 SER A O 1
ATOM 852 N N . ASN A 1 103 ? -0.485 -1.267 -12.065 1.00 92.50 103 ASN A N 1
ATOM 853 C CA . ASN A 1 103 ? -0.057 0.087 -12.414 1.00 92.50 103 ASN A CA 1
ATOM 854 C C . ASN A 1 103 ? 1.231 0.527 -11.703 1.00 92.50 103 ASN A C 1
ATOM 856 O O . ASN A 1 103 ? 1.338 1.669 -11.267 1.00 92.50 103 ASN A O 1
ATOM 860 N N . CYS A 1 104 ? 2.234 -0.352 -11.637 1.00 91.88 104 CYS A N 1
ATOM 861 C CA . CYS A 1 104 ? 3.575 0.024 -11.195 1.00 91.88 104 CYS A CA 1
ATOM 862 C C . CYS A 1 104 ? 4.111 1.187 -12.046 1.00 91.88 104 CYS A C 1
ATOM 864 O O . CYS A 1 104 ? 4.091 1.135 -13.279 1.00 91.88 104 CYS A O 1
ATOM 866 N N . SER A 1 105 ? 4.580 2.250 -11.396 1.00 89.50 105 SER A N 1
ATOM 867 C CA . SER A 1 105 ? 4.960 3.488 -12.069 1.00 89.50 105 SER A CA 1
ATOM 868 C C . SER A 1 105 ? 6.262 3.336 -12.841 1.00 89.50 105 SER A C 1
ATOM 870 O O . SER A 1 105 ? 7.356 3.374 -12.281 1.00 89.50 105 SER A O 1
ATOM 872 N N . LEU A 1 106 ? 6.157 3.248 -14.165 1.00 85.81 106 LEU A N 1
ATOM 873 C CA . LEU A 1 106 ? 7.329 3.284 -15.040 1.00 85.81 106 LEU A CA 1
ATOM 874 C C . LEU A 1 106 ? 7.935 4.693 -15.145 1.00 85.81 106 LEU A C 1
ATOM 876 O O . LEU A 1 106 ? 9.094 4.836 -15.524 1.00 85.81 106 LEU A O 1
ATOM 880 N N . VAL A 1 107 ? 7.178 5.736 -14.779 1.00 80.94 107 VAL A N 1
ATOM 881 C CA . VAL A 1 107 ? 7.654 7.129 -14.786 1.00 80.94 107 VAL A CA 1
ATOM 882 C C . VAL A 1 107 ? 8.722 7.342 -13.717 1.00 80.94 107 VAL A C 1
ATOM 884 O O . VAL A 1 107 ? 9.735 7.978 -14.009 1.00 80.94 107 VAL A O 1
ATOM 887 N N . LEU A 1 108 ? 8.553 6.754 -12.524 1.00 80.25 108 LEU A N 1
ATOM 888 C CA . LEU A 1 108 ? 9.569 6.798 -11.461 1.00 80.25 108 LEU A CA 1
ATOM 889 C C . LEU A 1 108 ? 10.877 6.115 -11.874 1.00 80.25 108 LEU A C 1
ATOM 891 O O . LEU A 1 108 ? 11.946 6.467 -11.389 1.00 80.25 108 LEU A O 1
ATOM 895 N N . ALA A 1 109 ? 10.794 5.155 -12.795 1.00 77.81 109 ALA A N 1
ATOM 896 C CA . ALA A 1 109 ? 11.948 4.458 -13.341 1.00 77.81 109 ALA A CA 1
ATOM 897 C C . ALA A 1 109 ? 12.592 5.173 -14.544 1.00 77.81 109 ALA A C 1
ATOM 899 O O . ALA A 1 109 ? 13.612 4.706 -15.053 1.00 77.81 109 ALA A O 1
ATOM 900 N N . SER A 1 110 ? 12.009 6.279 -15.020 1.00 70.19 110 SER A N 1
ATOM 901 C CA . SER A 1 110 ? 12.466 7.001 -16.210 1.00 70.19 110 SER A CA 1
ATOM 902 C C . SER A 1 110 ? 13.481 8.105 -15.878 1.00 70.19 110 SER A C 1
ATOM 904 O O . SER A 1 110 ? 13.395 8.758 -14.843 1.00 70.19 110 SER A O 1
ATOM 906 N N . GLU A 1 111 ? 14.411 8.388 -16.799 1.00 59.94 111 GLU A N 1
ATOM 907 C CA . GLU A 1 111 ? 15.383 9.496 -16.654 1.00 59.94 111 GLU A CA 1
ATOM 908 C C . GLU A 1 111 ? 14.724 10.877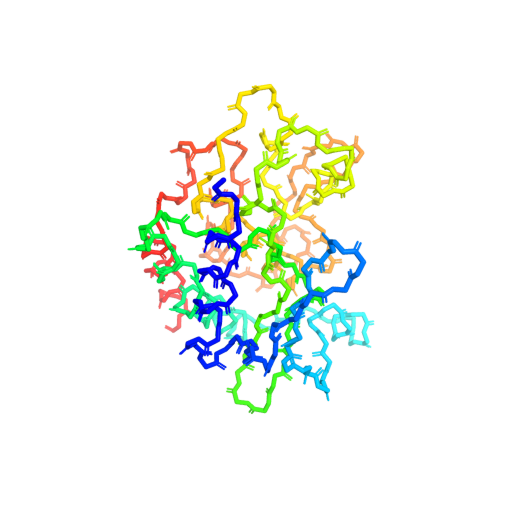 -16.589 1.00 59.94 111 GLU A C 1
ATOM 910 O O . GLU A 1 111 ? 15.302 11.816 -16.051 1.00 59.94 111 GLU A O 1
ATOM 915 N N . HIS A 1 112 ? 13.505 11.004 -17.114 1.00 56.69 112 HIS A N 1
ATOM 916 C CA . HIS A 1 112 ? 12.794 12.275 -17.171 1.00 56.69 112 HIS A CA 1
ATOM 917 C C . HIS A 1 112 ? 12.050 12.604 -15.879 1.00 56.69 112 HIS A C 1
ATOM 919 O O . HIS A 1 112 ? 11.450 13.677 -15.818 1.00 56.69 112 HIS A O 1
ATOM 925 N N . PHE A 1 113 ? 12.118 11.747 -14.850 1.00 58.50 113 PHE A N 1
ATOM 926 C CA . PHE A 1 113 ? 11.425 11.952 -13.579 1.00 58.50 113 PHE A CA 1
ATOM 927 C C . PHE A 1 113 ? 11.681 13.346 -12.973 1.00 58.50 113 PHE A C 1
ATOM 929 O O . PHE A 1 113 ? 10.762 13.964 -12.453 1.00 58.50 113 PHE A O 1
ATOM 936 N N . GLN A 1 114 ? 12.886 13.908 -13.113 1.00 51.88 114 GLN A N 1
ATOM 937 C CA . GLN A 1 114 ? 13.197 15.254 -12.602 1.00 51.88 114 GLN A CA 1
ATOM 938 C C . GLN A 1 114 ? 12.738 16.413 -13.514 1.00 51.88 114 GLN A C 1
ATOM 940 O O . GLN A 1 114 ? 12.777 17.566 -13.101 1.00 51.88 114 GLN A O 1
ATOM 945 N N . SER A 1 115 ? 12.317 16.130 -14.751 1.00 48.34 115 SER A N 1
ATOM 946 C CA . SER A 1 115 ? 12.080 17.129 -15.813 1.00 48.34 115 SER A CA 1
ATOM 947 C C . SER A 1 115 ? 10.636 17.200 -16.329 1.00 48.34 115 SER A C 1
ATOM 949 O O . SER A 1 115 ? 10.299 18.098 -17.097 1.00 48.34 115 SER A O 1
ATOM 951 N N . SER A 1 116 ? 9.774 16.251 -15.955 1.00 49.44 116 SER A N 1
ATOM 952 C CA . SER A 1 116 ? 8.433 16.112 -16.533 1.00 49.44 116 SER A CA 1
ATOM 953 C C . SER A 1 116 ? 7.342 16.820 -15.722 1.00 49.44 116 SER A C 1
ATOM 955 O O . SER A 1 116 ? 7.121 16.483 -14.567 1.00 49.44 116 SER A O 1
ATOM 957 N N . THR A 1 117 ? 6.564 17.693 -16.368 1.00 44.22 117 THR A N 1
ATOM 958 C CA . THR A 1 117 ? 5.337 18.347 -15.852 1.00 44.22 117 THR A CA 1
ATOM 959 C C . THR A 1 117 ? 4.232 17.370 -15.410 1.00 44.22 117 THR A C 1
ATOM 961 O O . THR A 1 117 ? 3.393 17.713 -14.584 1.00 44.22 117 THR A O 1
ATOM 964 N N . HIS A 1 118 ? 4.263 16.108 -15.865 1.00 43.41 118 HIS A N 1
ATOM 965 C CA . HIS A 1 118 ? 3.400 15.023 -15.360 1.00 43.41 118 HIS A CA 1
ATOM 966 C C . HIS A 1 118 ? 3.587 14.712 -13.857 1.00 43.41 118 HIS A C 1
ATOM 968 O O . HIS A 1 118 ? 2.756 14.011 -13.268 1.00 43.41 118 HIS A O 1
ATOM 974 N N . LEU A 1 119 ? 4.644 15.245 -13.229 1.00 50.12 119 LEU A N 1
ATOM 975 C CA . LEU A 1 119 ? 4.837 15.213 -11.780 1.00 50.12 119 LEU A CA 1
ATOM 976 C C . LEU A 1 119 ? 3.692 15.908 -11.029 1.00 50.12 119 LEU A C 1
ATOM 978 O O . LEU A 1 119 ? 3.240 15.366 -10.026 1.00 50.12 119 LEU A O 1
ATOM 982 N N . GLU A 1 120 ? 3.169 17.038 -11.519 1.00 47.12 120 GLU A N 1
ATOM 983 C CA . GLU A 1 120 ? 2.195 17.863 -10.776 1.00 47.12 120 GLU A CA 1
ATOM 984 C C . GLU A 1 120 ? 0.913 17.099 -10.404 1.00 47.12 120 GLU A C 1
ATOM 986 O O . GLU A 1 120 ? 0.415 17.228 -9.287 1.00 47.12 120 GLU A O 1
ATOM 991 N N . TRP A 1 121 ? 0.423 16.225 -11.289 1.00 42.81 121 TRP A N 1
ATOM 992 C CA . TRP A 1 121 ? -0.790 15.429 -11.051 1.00 42.81 121 TRP A CA 1
ATOM 993 C C . TRP A 1 121 ? -0.559 14.208 -10.156 1.00 42.81 121 TRP A C 1
ATOM 995 O O . TRP A 1 121 ? -1.475 13.755 -9.469 1.00 42.81 121 TRP A O 1
ATOM 1005 N N . THR A 1 122 ? 0.658 13.661 -10.163 1.00 52.47 122 THR A N 1
ATOM 1006 C CA . THR A 1 122 ? 1.012 12.488 -9.350 1.00 52.47 122 THR A CA 1
ATOM 1007 C C . THR A 1 122 ? 1.358 12.912 -7.922 1.00 52.47 122 THR A C 1
ATOM 1009 O O . THR A 1 122 ? 0.946 12.248 -6.976 1.00 52.47 122 THR A O 1
ATOM 1012 N N . ILE A 1 123 ? 2.028 14.058 -7.760 1.00 56.91 123 ILE A N 1
ATOM 1013 C CA . ILE A 1 123 ? 2.499 14.612 -6.481 1.00 56.91 123 ILE A CA 1
ATOM 1014 C C . ILE A 1 123 ? 1.351 15.026 -5.549 1.00 56.91 123 ILE A C 1
ATOM 1016 O O . ILE A 1 123 ? 1.490 14.924 -4.338 1.00 56.91 123 ILE A O 1
ATOM 1020 N N . GLN A 1 124 ? 0.189 15.421 -6.076 1.00 66.00 124 GLN A N 1
ATOM 1021 C CA . GLN A 1 124 ? -0.972 15.812 -5.255 1.00 66.00 124 GLN A CA 1
ATOM 1022 C C . GLN A 1 124 ? -1.854 14.629 -4.819 1.00 66.00 124 GLN A C 1
ATOM 1024 O O . GLN A 1 124 ? -2.988 14.799 -4.353 1.00 66.00 124 GLN A O 1
ATOM 1029 N N . SER A 1 125 ? -1.367 13.401 -4.998 1.00 83.88 125 SER A N 1
ATOM 1030 C CA . SER A 1 125 ? -2.077 12.217 -4.540 1.00 83.88 125 SER A CA 1
ATOM 1031 C C . SER A 1 125 ? -2.092 12.177 -3.003 1.00 83.88 125 SER A C 1
ATOM 1033 O O . SER A 1 125 ? -1.032 12.155 -2.388 1.00 83.88 125 SER A O 1
ATOM 1035 N N . PRO A 1 126 ? -3.266 12.055 -2.359 1.00 87.88 126 PRO A N 1
ATOM 1036 C CA . PRO A 1 126 ? -3.398 11.984 -0.901 1.00 87.88 126 PRO A CA 1
ATOM 1037 C C . PRO A 1 126 ? -2.954 10.620 -0.342 1.00 87.88 126 PRO A C 1
ATOM 1039 O O . PRO A 1 126 ? -3.108 10.345 0.844 1.00 87.88 126 PRO A O 1
ATOM 1042 N N . TYR A 1 127 ? -2.465 9.747 -1.226 1.00 92.31 127 TYR A N 1
ATOM 1043 C CA . TYR A 1 127 ? -1.848 8.470 -0.903 1.00 92.31 127 TYR A CA 1
ATOM 1044 C C . TYR A 1 127 ? -0.320 8.554 -0.914 1.00 92.31 127 TYR A C 1
ATOM 1046 O O . TYR A 1 127 ? 0.322 7.568 -0.584 1.00 92.31 127 TYR A O 1
ATOM 1054 N N . LEU A 1 128 ? 0.268 9.689 -1.302 1.00 89.81 128 LEU A N 1
ATOM 1055 C CA . LEU A 1 128 ? 1.709 9.896 -1.234 1.00 89.81 128 LEU A CA 1
ATOM 1056 C C . LEU A 1 128 ? 2.099 10.617 0.060 1.00 89.81 128 LEU A C 1
ATOM 1058 O O . LEU A 1 128 ? 1.303 11.401 0.580 1.00 89.81 128 LEU A O 1
ATOM 1062 N N . PRO A 1 129 ? 3.326 10.384 0.558 1.00 89.38 129 PRO A N 1
ATOM 1063 C CA . PRO A 1 129 ? 3.860 11.150 1.671 1.00 89.38 129 PRO A CA 1
ATOM 1064 C C . PRO A 1 129 ? 3.886 12.661 1.380 1.00 89.38 129 PRO A C 1
ATOM 1066 O O . PRO A 1 129 ? 4.195 13.053 0.249 1.00 89.38 129 PRO A O 1
ATOM 1069 N N . PRO A 1 130 ? 3.634 13.519 2.385 1.00 86.50 130 PRO A N 1
ATOM 1070 C CA . PRO A 1 130 ? 3.539 14.968 2.199 1.00 86.50 130 PRO A CA 1
ATOM 1071 C C . PRO A 1 130 ? 4.858 15.631 1.772 1.00 86.50 130 PRO A C 1
ATOM 1073 O O . PRO A 1 130 ? 4.842 16.737 1.237 1.00 86.50 130 PRO A O 1
ATOM 1076 N N . GLU A 1 131 ? 6.009 14.992 1.994 1.00 83.88 131 GLU A N 1
ATOM 1077 C CA . GLU A 1 131 ? 7.308 15.506 1.556 1.00 83.88 131 GLU A CA 1
ATOM 1078 C C . GLU A 1 131 ? 7.584 15.299 0.058 1.00 83.88 131 GLU A C 1
ATOM 1080 O O . GLU A 1 131 ? 8.488 15.943 -0.492 1.00 83.88 131 GLU A O 1
ATOM 1085 N N . ILE A 1 132 ? 6.833 14.417 -0.615 1.00 81.00 132 ILE A N 1
ATOM 1086 C CA . ILE A 1 132 ? 6.974 14.184 -2.056 1.00 81.00 132 ILE A CA 1
ATOM 1087 C C . ILE A 1 132 ? 6.530 15.434 -2.818 1.00 81.00 132 ILE A C 1
ATOM 1089 O O . ILE A 1 132 ? 5.475 16.000 -2.556 1.00 81.00 132 ILE A O 1
ATOM 1093 N N . GLY A 1 133 ? 7.361 15.877 -3.766 1.00 66.94 133 GLY A N 1
ATOM 1094 C CA . GLY A 1 133 ? 7.145 17.121 -4.514 1.00 66.94 133 GLY A CA 1
ATOM 1095 C C . GLY A 1 133 ? 7.827 18.354 -3.928 1.00 66.94 133 GLY A C 1
ATOM 1096 O O . GLY A 1 133 ? 7.767 19.427 -4.523 1.00 66.94 133 GLY A O 1
ATOM 1097 N N . THR A 1 134 ? 8.537 18.212 -2.807 1.00 67.94 134 THR A N 1
ATOM 1098 C CA . THR A 1 134 ? 9.478 19.236 -2.337 1.00 67.94 134 THR A CA 1
ATOM 1099 C C . THR A 1 134 ? 10.823 19.126 -3.070 1.00 67.94 134 THR A C 1
ATOM 1101 O O . THR A 1 134 ? 11.208 18.051 -3.542 1.00 67.94 134 THR A O 1
ATOM 1104 N N . VAL A 1 135 ? 11.581 20.233 -3.118 1.00 54.31 135 VAL A N 1
ATOM 1105 C CA . VAL A 1 135 ? 12.882 20.368 -3.820 1.00 54.31 135 VAL A CA 1
ATOM 1106 C C . VAL A 1 135 ? 13.932 19.328 -3.378 1.00 54.31 135 VAL A C 1
ATOM 1108 O O . VAL A 1 135 ? 14.910 19.101 -4.082 1.00 54.31 135 VAL A O 1
ATOM 1111 N N . ARG A 1 136 ? 13.743 18.671 -2.224 1.00 57.66 136 ARG A N 1
ATOM 1112 C CA . ARG A 1 136 ? 14.665 17.670 -1.654 1.00 57.66 136 ARG A CA 1
ATOM 1113 C C . ARG A 1 136 ? 14.056 16.273 -1.494 1.00 57.66 136 ARG A C 1
ATOM 1115 O O . ARG A 1 136 ? 14.598 15.468 -0.742 1.00 57.66 136 ARG A O 1
ATOM 1122 N N . SER A 1 137 ? 12.933 15.982 -2.148 1.00 67.19 137 SER A N 1
ATOM 1123 C CA . SER A 1 137 ? 12.280 14.678 -2.000 1.00 67.19 137 SER A CA 1
ATOM 1124 C C . SER A 1 137 ? 13.161 13.536 -2.529 1.00 67.19 137 SER A C 1
ATOM 1126 O O . SER A 1 137 ? 13.592 13.539 -3.682 1.00 67.19 137 SER A O 1
ATOM 1128 N N . ILE A 1 138 ? 13.440 12.555 -1.667 1.00 71.88 138 ILE A N 1
ATOM 1129 C CA . ILE A 1 138 ? 14.137 11.316 -2.026 1.00 71.88 138 ILE A CA 1
ATOM 1130 C C . ILE A 1 138 ? 13.081 10.221 -2.118 1.00 71.88 138 ILE A C 1
ATOM 1132 O O . ILE A 1 138 ? 12.395 9.926 -1.142 1.00 71.88 138 ILE A O 1
ATOM 1136 N N . ILE A 1 139 ? 12.957 9.608 -3.293 1.00 81.12 139 ILE A N 1
ATOM 1137 C CA . ILE A 1 139 ? 12.066 8.465 -3.482 1.00 81.12 139 ILE A CA 1
ATOM 1138 C C . ILE A 1 139 ? 12.764 7.213 -2.962 1.00 81.12 139 ILE A C 1
ATOM 1140 O O . ILE A 1 139 ? 13.796 6.799 -3.487 1.00 81.12 139 ILE A O 1
ATOM 1144 N N . THR A 1 140 ? 12.181 6.607 -1.934 1.00 85.69 140 THR A N 1
ATOM 1145 C CA . THR A 1 140 ? 12.632 5.342 -1.345 1.00 85.69 140 THR A CA 1
ATOM 1146 C C . THR A 1 140 ? 11.452 4.380 -1.217 1.00 85.69 140 THR A C 1
ATOM 1148 O O . THR A 1 140 ? 10.297 4.771 -1.407 1.00 85.69 140 THR A O 1
ATOM 1151 N N . GLY A 1 141 ? 11.715 3.127 -0.831 1.00 87.19 141 GLY A N 1
ATOM 1152 C CA . GLY A 1 141 ? 10.654 2.156 -0.529 1.00 87.19 141 GLY A CA 1
ATOM 1153 C C . GLY A 1 141 ? 9.678 2.618 0.565 1.00 87.19 141 GLY A C 1
ATOM 1154 O O . GLY A 1 141 ? 8.548 2.138 0.620 1.00 87.19 141 GLY A O 1
ATOM 1155 N N . GLN A 1 142 ? 10.056 3.602 1.391 1.00 91.75 142 GLN A N 1
ATOM 1156 C CA . GLN A 1 142 ? 9.169 4.187 2.400 1.00 91.75 142 GLN A CA 1
ATOM 1157 C C . GLN A 1 142 ? 7.952 4.904 1.788 1.00 91.75 142 GLN A C 1
ATOM 1159 O O . GLN A 1 142 ? 6.899 4.978 2.425 1.00 91.75 142 GLN A O 1
ATOM 1164 N N . LEU A 1 143 ? 8.057 5.375 0.538 1.00 93.06 143 LEU A N 1
ATOM 1165 C CA . LEU A 1 143 ? 6.927 5.937 -0.205 1.00 93.06 143 LEU A CA 1
ATOM 1166 C C . LEU A 1 143 ? 5.801 4.909 -0.358 1.00 93.06 143 LEU A C 1
ATOM 1168 O O . LEU A 1 143 ? 4.637 5.217 -0.091 1.00 93.06 143 LEU A O 1
ATOM 1172 N N . ASP A 1 144 ? 6.140 3.682 -0.749 1.00 95.69 144 ASP A N 1
ATOM 1173 C CA . ASP A 1 144 ? 5.156 2.615 -0.931 1.00 95.69 144 ASP A CA 1
ATOM 1174 C C . ASP A 1 144 ? 4.567 2.156 0.406 1.00 95.69 144 ASP A C 1
ATOM 1176 O O . ASP A 1 144 ? 3.368 1.904 0.485 1.00 95.69 144 ASP A O 1
ATOM 1180 N N . ILE A 1 145 ? 5.373 2.114 1.474 1.00 97.69 145 ILE A N 1
ATOM 1181 C CA . ILE A 1 145 ? 4.902 1.798 2.834 1.00 97.69 145 ILE A CA 1
ATOM 1182 C C . ILE A 1 145 ? 3.826 2.798 3.280 1.00 97.69 145 ILE A C 1
ATOM 1184 O O . ILE A 1 145 ? 2.750 2.394 3.726 1.00 97.69 145 ILE A O 1
ATOM 1188 N N . TYR A 1 146 ? 4.080 4.098 3.107 1.00 96.44 146 TYR A N 1
ATOM 1189 C CA . TYR A 1 146 ? 3.082 5.133 3.383 1.00 96.44 146 TYR A CA 1
ATOM 1190 C C . TYR A 1 146 ? 1.827 4.933 2.528 1.00 96.44 146 TYR A C 1
ATOM 1192 O O . TYR A 1 146 ? 0.710 4.976 3.038 1.00 96.44 146 TYR A O 1
ATOM 1200 N N . SER A 1 147 ? 2.007 4.659 1.235 1.00 96.62 147 SER A N 1
ATOM 1201 C CA . SER A 1 147 ? 0.902 4.503 0.285 1.00 96.62 147 SER A CA 1
ATOM 1202 C C . SER A 1 147 ? 0.000 3.308 0.616 1.00 96.62 147 SER A C 1
ATOM 1204 O O . SER A 1 147 ? -1.226 3.410 0.503 1.00 96.62 147 SER A O 1
ATOM 1206 N N . VAL A 1 148 ? 0.574 2.197 1.096 1.00 98.19 148 VAL A N 1
ATOM 1207 C CA . VAL A 1 148 ? -0.178 1.050 1.636 1.00 98.19 148 VAL A CA 1
ATOM 1208 C C . VAL A 1 148 ? -1.054 1.495 2.808 1.00 98.19 148 VAL A C 1
ATOM 1210 O O . VAL A 1 148 ? -2.253 1.220 2.811 1.00 98.19 148 VAL A O 1
ATOM 1213 N N . LEU A 1 149 ? -0.498 2.234 3.770 1.00 98.31 149 LEU A N 1
ATOM 1214 C CA . LEU A 1 149 ? -1.233 2.664 4.964 1.00 98.31 149 LEU A CA 1
ATOM 1215 C C . LEU A 1 149 ? -2.263 3.760 4.680 1.00 98.31 149 LEU A C 1
ATOM 1217 O O . LEU A 1 149 ? -3.350 3.746 5.256 1.00 98.31 149 LEU A O 1
ATOM 1221 N N . ALA A 1 150 ? -1.989 4.665 3.744 1.00 97.25 150 ALA A N 1
ATOM 1222 C CA . ALA A 1 150 ? -2.948 5.683 3.325 1.00 97.25 150 ALA A CA 1
ATOM 1223 C C . ALA A 1 150 ? -4.136 5.037 2.599 1.00 97.25 150 ALA A C 1
ATOM 1225 O O . ALA A 1 150 ? -5.294 5.413 2.792 1.00 97.25 150 ALA A O 1
ATOM 1226 N N . THR A 1 151 ? -3.854 4.002 1.808 1.00 97.94 151 THR A N 1
ATOM 1227 C CA . THR A 1 151 ? -4.878 3.172 1.171 1.00 97.94 151 THR A CA 1
ATOM 1228 C C . THR A 1 151 ? -5.671 2.367 2.199 1.00 97.94 151 THR A C 1
ATOM 1230 O O . THR A 1 151 ? -6.894 2.263 2.087 1.00 97.94 151 THR A O 1
ATOM 1233 N N . ALA A 1 152 ? -5.007 1.855 3.236 1.00 98.12 152 ALA A N 1
ATOM 1234 C CA . ALA A 1 152 ? -5.655 1.147 4.330 1.00 98.12 152 ALA A CA 1
ATOM 1235 C C . ALA A 1 152 ? -6.597 2.064 5.131 1.00 98.12 152 ALA A C 1
ATOM 1237 O O . ALA A 1 152 ? -7.743 1.698 5.394 1.00 98.12 152 ALA A O 1
ATOM 1238 N N . TYR A 1 153 ? -6.170 3.295 5.427 1.00 98.12 153 TYR A N 1
ATOM 1239 C CA . TYR A 1 153 ? -7.020 4.317 6.038 1.00 98.12 153 TYR A CA 1
ATOM 1240 C C . TYR A 1 153 ? -8.279 4.577 5.197 1.00 98.12 153 TYR A C 1
ATOM 1242 O O . TYR A 1 153 ? -9.394 4.619 5.727 1.00 98.12 153 TYR A O 1
ATOM 1250 N N . PHE A 1 154 ? -8.128 4.695 3.873 1.00 97.75 154 PHE A N 1
ATOM 1251 C CA . PHE A 1 154 ? -9.269 4.839 2.969 1.00 97.75 154 PHE A CA 1
ATOM 1252 C C . PHE A 1 154 ? -10.201 3.629 3.012 1.00 97.75 154 PHE A C 1
ATOM 1254 O O . PHE A 1 154 ? -11.416 3.800 3.090 1.00 97.75 154 PHE A O 1
ATOM 1261 N N . ALA A 1 155 ? -9.666 2.409 3.014 1.00 98.00 155 ALA A N 1
ATOM 1262 C CA . ALA A 1 155 ? -10.478 1.198 3.096 1.00 98.00 155 ALA A CA 1
ATOM 1263 C C . ALA A 1 155 ? -11.339 1.158 4.373 1.00 98.00 155 ALA A C 1
ATOM 12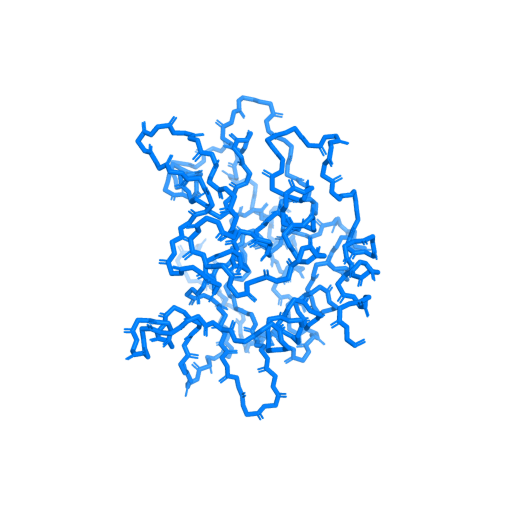65 O O . ALA A 1 155 ? -12.463 0.657 4.343 1.00 98.00 155 ALA A O 1
ATOM 1266 N N . LEU A 1 156 ? -10.838 1.715 5.478 1.00 97.81 156 LEU A N 1
ATOM 1267 C CA . LEU A 1 156 ? -11.515 1.736 6.777 1.00 97.81 156 LEU A CA 1
ATOM 1268 C C . LEU A 1 156 ? -12.511 2.887 6.955 1.00 97.81 156 LEU A C 1
ATOM 1270 O O . LEU A 1 156 ? -13.390 2.795 7.812 1.00 97.81 156 LEU A O 1
ATOM 1274 N N . THR A 1 157 ? -12.372 3.977 6.199 1.00 96.19 157 THR A N 1
ATOM 1275 C CA . THR A 1 157 ? -13.125 5.223 6.451 1.00 96.19 157 THR A CA 1
ATOM 1276 C C . THR A 1 157 ? -13.897 5.742 5.240 1.00 96.19 157 THR A C 1
ATOM 1278 O O . THR A 1 157 ? -14.816 6.541 5.394 1.00 96.19 157 THR A O 1
ATOM 1281 N N . GLY A 1 158 ? -13.534 5.313 4.030 1.00 94.81 158 GLY A N 1
ATOM 1282 C CA . GLY A 1 158 ? -14.006 5.887 2.768 1.00 94.81 158 GLY A CA 1
ATOM 1283 C C . GLY A 1 158 ? -13.419 7.266 2.440 1.00 94.81 158 GLY A C 1
ATOM 1284 O O . GLY A 1 158 ? -13.828 7.874 1.452 1.00 94.81 158 GLY A O 1
ATOM 1285 N N . THR A 1 159 ? -12.474 7.766 3.242 1.00 92.62 159 THR A N 1
ATOM 1286 C CA . THR A 1 159 ? -11.828 9.083 3.091 1.00 92.62 159 THR A CA 1
ATOM 1287 C C . THR A 1 159 ? -10.310 8.961 3.166 1.00 92.62 159 THR A C 1
ATOM 1289 O O . THR A 1 159 ? -9.792 7.953 3.628 1.00 92.62 159 THR A O 1
ATOM 1292 N N . THR A 1 160 ? -9.570 9.959 2.690 1.00 91.56 160 THR A N 1
ATOM 1293 C CA . THR A 1 160 ? -8.100 9.956 2.754 1.00 91.56 160 THR A CA 1
ATOM 1294 C C . THR A 1 160 ? -7.601 10.410 4.129 1.00 91.56 160 THR A C 1
ATOM 1296 O O . THR A 1 160 ? -8.318 11.149 4.804 1.00 91.56 160 THR A O 1
ATOM 1299 N N . PRO A 1 161 ? -6.393 9.995 4.559 1.00 85.88 161 PRO A N 1
ATOM 1300 C CA . PRO A 1 161 ? -5.900 10.289 5.906 1.00 85.88 161 PRO A CA 1
ATOM 1301 C C . PRO A 1 161 ? -5.695 11.781 6.156 1.00 85.88 161 PRO A C 1
ATOM 1303 O O . PRO A 1 161 ? -6.076 12.275 7.217 1.00 85.88 161 PRO A O 1
ATOM 1306 N N . GLN A 1 162 ? -5.132 12.488 5.175 1.00 83.38 162 GLN A N 1
ATOM 1307 C CA . GLN A 1 162 ? -4.957 13.930 5.227 1.00 83.38 162 GLN A CA 1
ATOM 1308 C C . GLN A 1 162 ? -6.119 14.622 4.518 1.00 83.38 162 GLN A C 1
ATOM 1310 O O . GLN A 1 162 ? -6.465 14.303 3.373 1.00 83.38 162 GLN A O 1
ATOM 1315 N N . ASP A 1 163 ? -6.717 15.575 5.219 1.00 71.38 163 ASP A N 1
ATOM 1316 C CA . ASP A 1 163 ? -7.689 16.484 4.642 1.00 71.38 163 ASP A CA 1
ATOM 1317 C C . ASP A 1 163 ? -6.974 17.480 3.716 1.00 71.38 163 ASP A C 1
ATOM 1319 O O . ASP A 1 163 ? -5.985 18.108 4.100 1.00 71.38 163 ASP A O 1
ATOM 1323 N N . ARG A 1 164 ? -7.453 17.600 2.473 1.00 64.12 164 ARG A N 1
ATOM 1324 C CA . ARG A 1 164 ? -6.788 18.412 1.442 1.00 64.12 164 ARG A CA 1
ATOM 1325 C C . ARG A 1 164 ? -6.880 19.916 1.702 1.00 64.12 164 ARG A C 1
ATOM 1327 O O . ARG A 1 164 ? -6.047 20.650 1.186 1.00 64.12 164 ARG A O 1
ATOM 1334 N N . GLU A 1 165 ? -7.877 20.372 2.458 1.00 63.34 165 GLU A N 1
ATOM 1335 C CA . GLU A 1 165 ? -8.116 21.798 2.704 1.00 63.34 165 GLU A CA 1
ATOM 1336 C C . GLU A 1 165 ? -7.343 22.286 3.933 1.00 63.34 165 GLU A C 1
ATOM 1338 O O . GLU A 1 165 ? -6.720 23.344 3.915 1.00 63.34 165 GLU A O 1
ATOM 1343 N N . SER A 1 166 ? -7.356 21.494 5.003 1.00 68.06 166 SER A N 1
ATOM 1344 C CA . SER A 1 166 ? -6.736 21.828 6.286 1.00 68.06 166 SER A CA 1
ATOM 1345 C C . SER A 1 166 ? -5.323 21.267 6.453 1.00 68.06 166 SER A C 1
ATOM 1347 O O . SER A 1 166 ? -4.607 21.689 7.364 1.00 68.06 166 SER A O 1
ATOM 1349 N N . GLY A 1 167 ? -4.925 20.289 5.633 1.00 70.25 167 GLY A N 1
ATOM 1350 C CA . GLY A 1 167 ? -3.659 19.565 5.767 1.00 70.25 167 GLY A CA 1
ATOM 1351 C C . GLY A 1 167 ? -3.568 18.708 7.034 1.00 70.25 167 GLY A C 1
ATOM 1352 O O . GLY A 1 167 ? -2.493 18.196 7.346 1.00 70.25 167 GLY A O 1
ATOM 1353 N N . ARG A 1 168 ? -4.661 18.554 7.792 1.00 76.00 168 ARG A N 1
ATOM 1354 C CA . ARG A 1 168 ? -4.675 17.819 9.063 1.00 76.00 168 ARG A CA 1
ATOM 1355 C C . ARG A 1 168 ? -5.017 16.353 8.841 1.00 76.00 168 ARG A C 1
ATOM 1357 O O . ARG A 1 168 ? -5.957 16.029 8.116 1.00 76.00 168 ARG A O 1
ATOM 1364 N N . SER A 1 169 ? -4.292 15.477 9.528 1.00 83.50 169 SER A N 1
ATOM 1365 C CA . SER A 1 169 ? -4.636 14.059 9.600 1.00 83.50 169 SER A CA 1
ATOM 1366 C C . SER A 1 169 ? -5.683 13.825 10.685 1.00 83.50 169 SER A C 1
ATOM 1368 O O . SER A 1 169 ? -5.518 14.282 11.817 1.00 83.50 169 SER A O 1
ATOM 1370 N N . THR A 1 170 ? -6.764 13.116 10.357 1.00 90.12 170 THR A N 1
ATOM 1371 C CA . THR A 1 170 ? -7.788 12.740 11.349 1.00 90.12 170 THR A CA 1
ATOM 1372 C C . THR A 1 170 ? -7.516 11.325 11.867 1.00 90.12 170 THR A C 1
ATOM 1374 O O . THR A 1 170 ? -7.383 10.422 11.040 1.00 90.12 170 THR A O 1
ATOM 1377 N N . PRO A 1 171 ? -7.478 11.071 13.189 1.00 93.19 171 PRO A N 1
ATOM 1378 C CA . PRO A 1 171 ? -7.351 9.711 13.712 1.00 93.19 171 PRO A CA 1
ATOM 1379 C C . PRO A 1 171 ? -8.444 8.784 13.171 1.00 93.19 171 PRO A C 1
ATOM 1381 O O . PRO A 1 171 ? -9.611 9.172 13.062 1.00 93.19 171 PRO A O 1
ATOM 1384 N N . VAL A 1 172 ? -8.075 7.553 12.815 1.00 96.56 172 VAL A N 1
ATOM 1385 C CA . VAL A 1 172 ? -8.975 6.638 12.098 1.00 96.56 172 VAL A CA 1
ATOM 1386 C C . VAL A 1 172 ? -10.225 6.308 12.918 1.00 96.56 172 VAL A C 1
ATOM 1388 O O . VAL A 1 172 ? -11.323 6.273 12.356 1.00 96.56 172 VAL A O 1
ATOM 1391 N N . ARG A 1 173 ? -10.113 6.163 14.249 1.00 97.38 173 ARG A N 1
ATOM 1392 C CA . ARG A 1 173 ? -11.258 5.822 15.109 1.00 97.38 173 ARG A CA 1
ATOM 1393 C C . ARG A 1 173 ? -12.254 6.961 15.272 1.00 97.38 173 ARG A C 1
ATOM 1395 O O . ARG A 1 173 ? -13.416 6.699 15.567 1.00 97.38 173 ARG A O 1
ATOM 1402 N N . GLN A 1 174 ? -11.859 8.207 14.995 1.00 95.38 174 GLN A N 1
ATOM 1403 C CA . 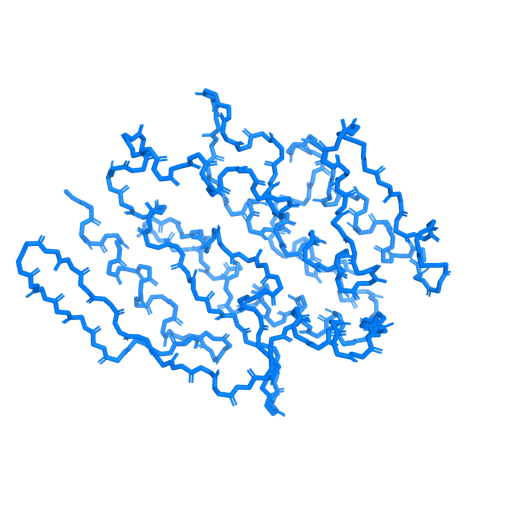GLN A 1 174 ? -12.815 9.319 14.920 1.00 95.38 174 GLN A CA 1
ATOM 1404 C C . GLN A 1 174 ? -13.749 9.189 13.708 1.00 95.38 174 GLN A C 1
ATOM 1406 O O . GLN A 1 174 ? -14.887 9.650 13.758 1.00 95.38 174 GLN A O 1
ATOM 1411 N N . LYS A 1 175 ? -13.288 8.557 12.620 1.00 94.69 175 LYS A N 1
ATOM 1412 C CA . LYS A 1 175 ? -14.099 8.286 11.421 1.00 94.69 175 LYS A CA 1
ATOM 1413 C C . LYS A 1 175 ? -14.798 6.929 11.487 1.00 94.69 175 LYS A C 1
ATOM 1415 O O . LYS A 1 175 ? -15.922 6.795 11.013 1.00 94.69 175 LYS A O 1
ATOM 1420 N N . ASN A 1 176 ? -14.141 5.929 12.066 1.00 96.44 176 ASN A N 1
ATOM 1421 C CA . ASN A 1 176 ? -14.675 4.584 12.230 1.00 96.44 176 ASN A CA 1
ATOM 1422 C C . ASN A 1 176 ? -14.330 4.033 13.627 1.00 96.44 176 ASN A C 1
ATOM 1424 O O . ASN A 1 176 ? -13.299 3.379 13.790 1.00 96.44 176 ASN A O 1
ATOM 1428 N N . PRO A 1 177 ? -15.205 4.230 14.632 1.00 96.69 177 PRO A N 1
ATOM 1429 C CA . PRO A 1 177 ? -14.957 3.794 16.011 1.00 96.69 177 PRO A CA 1
ATOM 1430 C C . PRO A 1 177 ? -14.817 2.279 16.201 1.00 96.69 177 PRO A C 1
ATOM 1432 O O . PRO A 1 177 ? -14.415 1.836 17.273 1.00 96.69 177 PRO A O 1
ATOM 1435 N N . ARG A 1 178 ? -15.174 1.477 15.187 1.00 96.06 178 ARG A N 1
ATOM 1436 C CA . ARG A 1 178 ? -15.016 0.016 15.218 1.00 96.06 178 ARG A CA 1
ATOM 1437 C C . ARG A 1 178 ? -13.583 -0.428 14.952 1.00 96.06 178 ARG A C 1
ATOM 1439 O O . ARG A 1 178 ? -13.308 -1.608 15.131 1.00 96.06 178 ARG A O 1
ATOM 1446 N N . VAL A 1 179 ? -12.718 0.486 14.508 1.00 97.62 179 VAL A N 1
ATOM 1447 C CA . VAL A 1 179 ? -11.304 0.184 14.320 1.00 97.62 179 VAL A CA 1
ATOM 1448 C C . VAL A 1 179 ? -10.644 -0.079 15.676 1.00 97.62 179 VAL A C 1
ATOM 1450 O O . VAL A 1 179 ? -10.871 0.662 16.638 1.00 97.62 179 VAL A O 1
ATOM 1453 N N . SER A 1 180 ? -9.852 -1.142 15.754 1.00 97.69 180 SER A N 1
ATOM 1454 C CA . SER A 1 180 ? -9.082 -1.536 16.926 1.00 97.69 180 SER A CA 1
ATOM 1455 C C . SER A 1 180 ? -7.985 -0.517 17.245 1.00 97.69 180 SER A C 1
ATOM 1457 O O . SER A 1 180 ? -7.448 0.169 16.374 1.00 97.69 180 SER A O 1
ATOM 1459 N N . GLU A 1 181 ? -7.629 -0.408 18.524 1.00 97.44 181 GLU A N 1
ATOM 1460 C CA . GLU A 1 181 ? -6.583 0.521 18.981 1.00 97.44 181 GLU A CA 1
ATOM 1461 C C . GLU A 1 181 ? -5.196 0.141 18.456 1.00 97.44 181 GLU A C 1
ATOM 1463 O O . GLU A 1 181 ? -4.377 1.012 18.153 1.00 97.44 181 GLU A O 1
ATOM 1468 N N . ALA A 1 182 ? -4.957 -1.161 18.282 1.00 97.75 182 ALA A N 1
ATOM 1469 C CA . ALA A 1 182 ? -3.744 -1.674 17.665 1.00 97.75 182 ALA A CA 1
ATOM 1470 C C . ALA A 1 182 ? -3.616 -1.200 16.206 1.00 97.75 182 ALA A C 1
ATOM 1472 O O . ALA A 1 182 ? -2.591 -0.628 15.830 1.00 97.75 182 ALA A O 1
ATOM 1473 N N . LEU A 1 183 ? -4.674 -1.345 15.397 1.00 98.06 183 LEU A N 1
ATOM 1474 C CA . LEU A 1 183 ? -4.663 -0.883 14.008 1.00 98.06 183 LEU A CA 1
ATOM 1475 C C . LEU A 1 183 ? -4.592 0.649 13.902 1.00 98.06 183 LEU A C 1
ATOM 1477 O O . LEU A 1 183 ? -3.907 1.171 13.021 1.00 98.06 183 LEU A O 1
ATOM 1481 N N . GLU A 1 184 ? -5.237 1.384 14.812 1.00 97.62 184 GLU A N 1
ATOM 1482 C CA . GLU A 1 184 ? -5.079 2.841 14.893 1.00 97.62 184 GLU A CA 1
ATOM 1483 C C . GLU A 1 184 ? -3.625 3.244 15.157 1.00 97.62 184 GLU A C 1
ATOM 1485 O O . GLU A 1 184 ? -3.121 4.146 14.489 1.00 97.62 184 GLU A O 1
ATOM 1490 N N . SER A 1 185 ? -2.934 2.557 16.068 1.00 97.94 185 SER A N 1
ATOM 1491 C CA . SER A 1 185 ? -1.531 2.844 16.393 1.00 97.94 185 SER A CA 1
ATOM 1492 C C . SER A 1 185 ? -0.602 2.611 15.198 1.00 97.94 185 SER A C 1
ATOM 1494 O O . SER A 1 185 ? 0.263 3.444 14.917 1.00 97.94 185 SER A O 1
ATOM 1496 N N . ILE A 1 186 ? -0.822 1.530 14.442 1.00 98.44 186 ILE A N 1
ATOM 1497 C CA . ILE A 1 186 ? -0.070 1.220 13.213 1.00 98.44 186 ILE A CA 1
ATOM 1498 C C . ILE A 1 186 ? -0.271 2.320 12.164 1.00 98.44 186 ILE A C 1
ATOM 1500 O O . ILE A 1 186 ? 0.695 2.824 11.584 1.00 98.44 186 ILE A O 1
ATOM 1504 N N . LEU A 1 187 ? -1.523 2.735 11.942 1.00 97.88 187 LEU A N 1
ATOM 1505 C CA . LEU A 1 187 ? -1.844 3.810 11.002 1.00 97.88 187 LEU A CA 1
ATOM 1506 C C . LEU A 1 187 ? -1.247 5.145 11.452 1.00 97.88 187 LEU A C 1
ATOM 1508 O O . LEU A 1 187 ? -0.675 5.850 10.626 1.00 97.88 187 LEU A O 1
ATOM 1512 N N . ALA A 1 188 ? -1.330 5.478 12.741 1.00 96.50 188 ALA A N 1
ATOM 1513 C CA . ALA A 1 188 ? -0.769 6.709 13.290 1.00 96.50 188 ALA A CA 1
ATOM 1514 C C . ALA A 1 188 ? 0.754 6.778 13.100 1.00 96.50 188 ALA A C 1
ATOM 1516 O O . ALA A 1 188 ? 1.258 7.799 12.640 1.00 96.50 188 ALA A O 1
ATOM 1517 N N . LYS A 1 189 ? 1.474 5.682 13.377 1.00 97.56 189 LYS A N 1
ATOM 1518 C CA . LYS A 1 189 ? 2.927 5.597 13.173 1.00 97.56 189 LYS A CA 1
ATOM 1519 C C . LYS A 1 189 ? 3.305 5.739 11.702 1.00 97.56 189 LYS A C 1
ATOM 1521 O O . LYS A 1 189 ? 4.162 6.540 11.348 1.00 97.56 189 LYS A O 1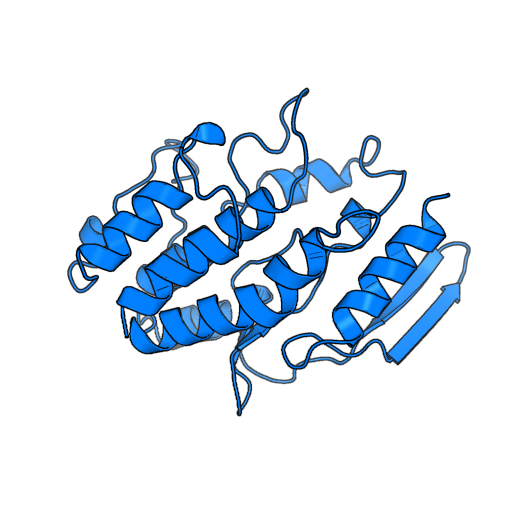
ATOM 1526 N N . GLY A 1 190 ? 2.694 4.952 10.821 1.00 96.19 190 GLY A N 1
ATOM 1527 C CA . GLY A 1 190 ? 3.125 4.911 9.426 1.00 96.19 190 GLY A CA 1
ATOM 1528 C C . GLY A 1 190 ? 2.599 6.046 8.542 1.00 96.19 190 GLY A C 1
ATOM 1529 O O . GLY A 1 190 ? 3.121 6.231 7.443 1.00 96.19 190 GLY A O 1
ATOM 1530 N N . LEU A 1 191 ? 1.624 6.823 9.023 1.00 95.69 191 LEU A N 1
ATOM 1531 C CA . LEU A 1 191 ? 1.132 8.049 8.383 1.00 95.69 191 LEU A CA 1
ATOM 1532 C C . LEU A 1 191 ? 1.672 9.332 9.033 1.00 95.69 191 LEU A C 1
ATOM 1534 O O . LEU A 1 191 ? 1.189 10.420 8.710 1.00 95.69 191 LEU A O 1
ATOM 1538 N N . ASP A 1 192 ? 2.663 9.225 9.924 1.00 93.75 192 ASP A N 1
ATOM 1539 C CA . ASP A 1 192 ? 3.335 10.391 10.497 1.00 93.75 192 ASP A CA 1
ATOM 1540 C C . ASP A 1 192 ? 3.962 11.249 9.369 1.00 93.75 192 ASP A C 1
ATOM 1542 O O . ASP A 1 192 ? 4.613 10.700 8.468 1.00 93.75 192 ASP A O 1
ATOM 1546 N N . PRO A 1 193 ? 3.771 12.584 9.372 1.00 89.38 193 PRO A N 1
ATOM 1547 C CA . PRO A 1 193 ? 4.382 13.474 8.383 1.00 89.38 193 PRO A CA 1
ATOM 1548 C C . PRO A 1 193 ? 5.915 13.403 8.341 1.00 89.38 193 PRO A C 1
ATOM 1550 O O . PRO A 1 193 ? 6.511 13.689 7.305 1.00 89.38 193 PRO A O 1
ATOM 1553 N N . SER A 1 194 ? 6.560 13.035 9.449 1.00 90.25 194 SER A N 1
ATOM 1554 C CA . SER A 1 194 ? 8.012 12.915 9.571 1.00 90.25 194 SER A CA 1
ATOM 1555 C C . SER A 1 194 ? 8.503 11.540 9.074 1.00 90.25 194 SER A C 1
ATOM 1557 O O . SER A 1 194 ? 8.162 10.513 9.666 1.00 90.25 194 SER A O 1
ATOM 1559 N N . PRO A 1 195 ? 9.331 11.472 8.007 1.00 90.88 195 PRO A N 1
ATOM 1560 C CA . PRO A 1 195 ? 9.875 10.213 7.471 1.00 90.88 195 PRO A CA 1
ATOM 1561 C C . PRO A 1 195 ? 10.631 9.351 8.492 1.00 90.88 195 PRO A C 1
ATOM 1563 O O . PRO A 1 195 ? 10.559 8.124 8.467 1.00 90.88 195 PRO A O 1
ATOM 1566 N N . ASP A 1 196 ? 11.332 9.982 9.427 1.00 94.12 196 ASP A N 1
ATOM 1567 C CA . ASP A 1 196 ? 12.105 9.346 10.497 1.00 94.12 196 ASP A CA 1
ATOM 1568 C C . ASP A 1 196 ? 11.233 8.679 11.573 1.00 94.12 196 ASP A C 1
ATOM 1570 O O . ASP A 1 196 ? 11.705 7.796 12.286 1.00 94.12 196 ASP A O 1
ATOM 1574 N N . ARG A 1 197 ? 9.953 9.059 11.671 1.00 95.31 197 ARG A N 1
ATOM 1575 C CA . ARG A 1 197 ? 8.996 8.503 12.644 1.00 95.31 197 ARG A CA 1
ATOM 1576 C C . ARG A 1 197 ? 8.155 7.358 12.089 1.00 95.31 197 ARG A C 1
ATOM 1578 O O . ARG A 1 197 ? 7.508 6.643 12.854 1.00 95.31 197 ARG A O 1
ATOM 1585 N N . ARG A 1 198 ? 8.166 7.178 10.768 1.00 95.44 198 ARG A N 1
ATOM 1586 C CA . ARG A 1 198 ? 7.442 6.109 10.076 1.00 95.44 198 ARG A CA 1
ATOM 1587 C C . ARG A 1 198 ? 8.177 4.776 10.170 1.00 95.44 198 ARG A C 1
ATOM 1589 O O . ARG A 1 198 ? 9.324 4.696 10.602 1.00 95.44 198 ARG A O 1
ATOM 1596 N N . TYR A 1 199 ? 7.511 3.720 9.712 1.00 97.69 199 TYR A N 1
ATOM 1597 C CA . TYR A 1 199 ? 8.156 2.436 9.450 1.00 97.69 199 TYR A CA 1
ATOM 1598 C C . TYR A 1 199 ? 9.318 2.612 8.466 1.00 97.69 199 TYR A C 1
ATOM 1600 O O . TYR A 1 199 ? 9.171 3.238 7.412 1.00 97.69 199 TYR A O 1
ATOM 1608 N N . GLN A 1 200 ? 10.472 2.049 8.808 1.00 95.12 200 GLN A N 1
ATOM 1609 C CA . GLN A 1 200 ? 11.696 2.165 8.011 1.00 95.12 200 GLN A CA 1
ATOM 1610 C C . GLN A 1 200 ? 11.854 1.001 7.025 1.00 95.12 200 GLN A C 1
ATOM 1612 O O . GLN A 1 200 ? 12.658 1.071 6.098 1.00 95.12 200 GLN A O 1
ATOM 1617 N N . SER A 1 201 ? 11.076 -0.073 7.191 1.00 96.25 201 SER A N 1
ATOM 1618 C CA . SER A 1 201 ? 11.103 -1.234 6.301 1.00 96.25 201 SER A CA 1
ATOM 1619 C C . SER A 1 201 ? 9.738 -1.905 6.173 1.00 96.25 201 SER A C 1
ATOM 1621 O O . SER A 1 201 ? 8.904 -1.845 7.078 1.00 96.25 201 SER A O 1
ATOM 1623 N N . ALA A 1 202 ? 9.525 -2.595 5.049 1.00 96.00 202 ALA A N 1
ATOM 1624 C CA . ALA A 1 202 ? 8.321 -3.395 4.837 1.00 96.00 202 ALA A CA 1
ATOM 1625 C C . ALA A 1 202 ? 8.189 -4.513 5.884 1.00 96.00 202 ALA A C 1
ATOM 1627 O O . ALA A 1 202 ? 7.079 -4.803 6.315 1.00 96.00 202 ALA A O 1
ATOM 1628 N N . SER A 1 203 ? 9.311 -5.090 6.331 1.00 96.25 203 SER A N 1
ATOM 1629 C CA . SER A 1 203 ? 9.344 -6.112 7.383 1.00 96.25 203 SER A CA 1
ATOM 1630 C C . SER A 1 203 ? 8.877 -5.584 8.738 1.00 96.25 203 SER A C 1
ATOM 1632 O O . SER A 1 203 ? 8.177 -6.292 9.452 1.00 96.25 203 SER A O 1
ATOM 1634 N N . GLU A 1 204 ? 9.229 -4.344 9.086 1.00 97.75 204 GLU A N 1
ATOM 1635 C CA . GLU A 1 204 ? 8.787 -3.719 10.337 1.00 97.75 204 GLU A CA 1
ATOM 1636 C C . GLU A 1 204 ? 7.268 -3.507 10.334 1.00 97.75 204 GLU A C 1
ATOM 1638 O O . GLU A 1 204 ? 6.591 -3.892 11.281 1.00 97.75 204 GLU A O 1
ATOM 1643 N N . LEU A 1 205 ? 6.714 -2.971 9.238 1.00 98.19 205 LEU A N 1
ATOM 1644 C CA . LEU A 1 205 ? 5.263 -2.833 9.104 1.00 98.19 205 LEU A CA 1
ATOM 1645 C C . LEU A 1 205 ? 4.566 -4.201 9.084 1.00 98.19 205 LEU A C 1
ATOM 1647 O O . LEU A 1 205 ? 3.516 -4.382 9.696 1.00 98.19 205 LEU A O 1
ATOM 1651 N N . GLN A 1 206 ? 5.134 -5.171 8.372 1.00 96.50 206 GLN A N 1
ATOM 1652 C CA . GLN A 1 206 ? 4.562 -6.506 8.283 1.00 96.50 206 GLN A CA 1
ATOM 1653 C C . GLN A 1 206 ? 4.472 -7.189 9.649 1.00 96.50 206 GLN A C 1
ATOM 1655 O O . GLN A 1 206 ? 3.454 -7.824 9.919 1.00 96.50 206 GLN A O 1
ATOM 1660 N N . HIS A 1 207 ? 5.498 -7.042 10.490 1.00 97.06 207 HIS A N 1
ATOM 1661 C CA . HIS A 1 207 ? 5.495 -7.574 11.847 1.00 97.06 207 HIS A CA 1
ATOM 1662 C C . HIS A 1 207 ? 4.297 -7.046 12.642 1.00 97.06 207 HIS A C 1
ATOM 1664 O O . HIS A 1 207 ? 3.507 -7.842 13.144 1.00 97.06 207 HIS A O 1
ATOM 1670 N N . ASP A 1 208 ? 4.099 -5.726 12.668 1.00 98.00 208 ASP A N 1
ATOM 1671 C CA . ASP A 1 208 ? 2.993 -5.115 13.407 1.00 98.00 208 ASP A CA 1
ATOM 1672 C C . ASP A 1 208 ? 1.627 -5.520 12.827 1.00 98.00 208 ASP A C 1
ATOM 1674 O O . ASP A 1 208 ? 0.717 -5.867 13.577 1.00 98.00 208 ASP A O 1
ATOM 1678 N N . ILE A 1 209 ? 1.479 -5.567 11.497 1.00 96.50 209 ILE A N 1
ATOM 1679 C CA . ILE A 1 209 ? 0.237 -6.017 10.838 1.00 96.50 209 ILE A CA 1
ATOM 1680 C C . ILE A 1 209 ? -0.102 -7.471 11.196 1.00 96.50 209 ILE A C 1
ATOM 1682 O O . ILE A 1 209 ? -1.274 -7.800 11.367 1.00 96.50 209 ILE A O 1
ATOM 1686 N N . GLN A 1 210 ? 0.899 -8.342 11.333 1.00 93.12 210 GLN A N 1
ATOM 1687 C CA . GLN A 1 210 ? 0.705 -9.741 11.728 1.00 93.12 210 GLN A CA 1
ATOM 1688 C C . GLN A 1 210 ? 0.293 -9.905 13.196 1.00 93.12 210 GLN A C 1
ATOM 1690 O O . GLN A 1 210 ? -0.271 -10.934 13.548 1.00 93.12 210 GLN A O 1
ATOM 1695 N N . THR A 1 211 ? 0.507 -8.907 14.057 1.00 94.88 211 THR A N 1
ATOM 1696 C CA . THR A 1 211 ? -0.008 -8.958 15.439 1.00 94.88 211 THR A CA 1
ATOM 1697 C C . THR A 1 211 ? -1.528 -8.770 15.521 1.00 94.88 211 THR A C 1
ATOM 1699 O O . THR A 1 211 ? -2.113 -9.008 16.575 1.00 94.88 211 THR A O 1
ATOM 1702 N N . LEU A 1 212 ? -2.176 -8.360 14.421 1.00 92.06 212 LEU A N 1
ATOM 1703 C CA . LEU A 1 212 ? -3.624 -8.139 14.343 1.00 92.06 212 LEU A CA 1
ATOM 1704 C C . LEU A 1 212 ? -4.434 -9.405 13.996 1.00 92.06 212 LEU A C 1
ATOM 1706 O O . LEU A 1 212 ? -5.664 -9.331 13.959 1.00 92.06 212 LEU A O 1
ATOM 1710 N N . THR A 1 213 ? -3.774 -10.524 13.668 1.00 77.12 213 THR A N 1
ATOM 1711 C CA . THR A 1 213 ? -4.425 -11.796 13.282 1.00 77.12 213 THR A CA 1
ATOM 1712 C C . THR A 1 213 ? -4.660 -12.744 14.438 1.00 77.12 213 THR A C 1
ATOM 1714 O O . THR A 1 213 ? -3.768 -12.836 15.308 1.00 77.12 213 THR A O 1
#